Protein AF-A0AAE1VLT7-F1 (afdb_monomer)

Organism: NCBI:txid243964

Mean predicted aligned error: 10.33 Å

Foldseek 3Di:
DPPQAEDEDPPLLACCNQPLDPPDGDNPVVVVVLVVCVVVRYFYAQDDLDDPPPVRDRPVLVPDDPVVNVVVSVVSCQDPSVVSNFTRDDDPDDDDPPPRADADDDPPQPPDPDPVRHPVVVVVVVVVCVVVVDDRQADEQAEDFDALVDDLLVRLVVLLVVVVVLVVDPRHPYYHYQADQDPQDGPGHHQAGPVRHGGSNVVSVVVVVVVQAPPDDDDAADPVRDDDDDHHFAKDWDWDDDPRFIDIDIDTDDDDPDDDDDDDDTDDPPD

Nearest PDB structures (foldseek):
  7d89-assembly1_A  TM=7.688E-01  e=4.709E-11  Bacillus sp. (in: firmicutes)
  7d88-assembly1_A  TM=7.407E-01  e=1.601E-10  Bacillus sp. (in: firmicutes)
  1vbu-assembly2_B  TM=7.539E-01  e=1.140E-07  Thermotoga maritima
  5rge-assembly1_A  TM=7.844E-01  e=1.405E-06  Thermoascus aurantiacus
  6sry-assembly2_B  TM=7.612E-01  e=1.235E-06  synthetic construct

Solvent-accessible surface area (backbone atoms only — not comparable to full-atom values): 16772 Å² total; per-residue (Å²): 98,86,73,71,51,70,47,68,54,90,50,50,57,20,49,42,61,25,36,58,45,90,91,50,72,46,53,68,68,39,53,54,51,52,52,50,32,54,76,68,65,33,33,44,52,44,48,42,83,79,59,88,53,70,91,63,35,29,72,71,60,75,71,46,52,75,71,54,40,54,50,51,52,52,49,42,54,73,34,72,61,22,57,57,42,41,42,56,77,77,72,101,79,72,77,76,71,89,80,42,79,48,73,87,88,78,70,51,46,87,81,47,95,43,91,86,31,36,58,68,56,54,52,49,52,55,49,53,41,44,73,74,70,47,76,71,83,56,40,66,46,72,62,52,63,43,68,62,90,48,54,62,66,56,33,20,56,51,50,49,50,54,53,52,54,47,70,71,37,94,60,47,76,48,80,36,67,46,35,67,76,56,95,79,36,51,86,46,25,43,34,48,49,86,87,68,46,75,31,58,39,26,53,43,51,56,50,48,56,63,66,71,35,57,73,87,81,82,87,74,56,51,99,83,70,50,75,86,85,86,70,62,74,40,79,42,80,48,77,50,74,61,97,92,44,77,48,78,51,72,52,75,45,70,96,66,100,62,88,85,86,86,86,83,86,75,86,78,78,88,124

pLDDT: mean 78.23, std 15.89, range [29.09, 97.88]

Secondary structure (DSSP, 8-state):
-----EEE-SSTTSHHHH-SBTTB---HHHHHHHHHHHHTT-EEE---S----TTTS-HHHHT--HHHHHHHHHHHHHSHHHHHHH-SS--TT-S--TT-------SSTTT---SSS-HHHHHHHHHHHHHTT-----EEEEEE---TTS-HHHHHHHHHHHHHHHHH-TTEEEEEE---EETTEESS--SB-TT-PBPHHHHHHHHHHHHT----------TTS-------SEEEEEEEEETTEEEEEEEEE---SSPPP---PPPPP--

Radius of gyration: 23.03 Å; Cα contacts (8 Å, |Δi|>4): 325; chains: 1; bounding box: 70×43×63 Å

Sequence (271 aa):
MLSVPNTVFEDEIKWYTTEPKRGQLNYTLADQLLEFVRRNQITVRGHNIFWEDPKYTPGWVQNLTDSELKSAVNSRIQTKAGTKCHTGILQDSAPKDPLATLFLNEFNVVESSDSSSTIDKYISKMMELKEDGMSINGIGLEEVDISDTFSKETQAIYLEQVLREGFSHPGVDGIMLWSAIRRNKCYRMCLTDPDLNNLPTGDVVDKLLKEWDTGVVKGQTDEHGSYSFYGFLGEYKVTASYGGKVVDAAFSLSRSDETKHFSLQLPVTST

InterPro domains:
  IPR001000 Glycoside hydrolase family 10 domain [PF00331] (8-80)
  IPR001000 Glycoside hydrolase family 10 domain [SM00633] (13-209)
  IPR017853 Glycoside hydrolase superfamily [SSF51445] (7-213)
  IPR044846 Glycoside hydrolase family 10 [PTHR31490] (143-255)

Structure (mmCIF, N/CA/C/O backbone):
data_AF-A0AAE1VLT7-F1
#
_entry.id   AF-A0AAE1VLT7-F1
#
loop_
_atom_site.group_PDB
_atom_site.id
_atom_site.type_symbol
_atom_site.label_atom_id
_atom_site.label_alt_id
_atom_site.label_comp_id
_atom_site.label_asym_id
_atom_site.label_entity_id
_atom_site.label_seq_id
_atom_site.pdbx_PDB_ins_code
_atom_site.Cartn_x
_atom_site.Cartn_y
_atom_site.Cartn_z
_atom_site.occupancy
_atom_site.B_iso_or_equiv
_atom_site.auth_seq_id
_atom_site.auth_comp_id
_atom_site.auth_asym_id
_atom_site.auth_atom_id
_atom_site.pdbx_PDB_model_num
ATOM 1 N N . MET A 1 1 ? -9.946 -3.139 11.859 1.00 36.88 1 MET A N 1
ATOM 2 C CA . MET A 1 1 ? -9.986 -2.757 10.429 1.00 36.88 1 MET A CA 1
ATOM 3 C C . MET A 1 1 ? -9.844 -4.042 9.625 1.00 36.88 1 MET A C 1
ATOM 5 O O . MET A 1 1 ? -8.846 -4.722 9.800 1.00 36.88 1 MET A O 1
ATOM 9 N N . LEU A 1 2 ? -10.808 -4.440 8.788 1.00 36.34 2 LEU A N 1
ATOM 10 C CA . LEU A 1 2 ? -10.433 -5.334 7.686 1.00 36.34 2 LEU A CA 1
ATOM 11 C C . LEU A 1 2 ? -9.787 -4.408 6.663 1.00 36.34 2 LEU A C 1
ATOM 13 O O . LEU A 1 2 ? -10.493 -3.752 5.900 1.00 36.34 2 LEU A O 1
ATOM 17 N N . SER A 1 3 ? -8.464 -4.247 6.736 1.00 53.28 3 SER A N 1
ATOM 18 C CA . SER A 1 3 ? -7.723 -3.680 5.617 1.00 53.2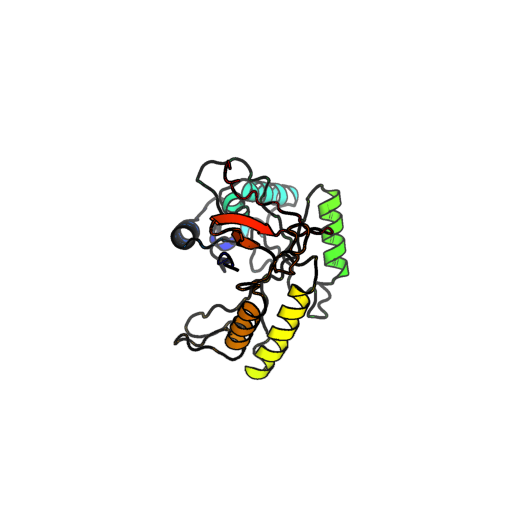8 3 SER A CA 1
ATOM 19 C C . SER A 1 3 ? -8.109 -4.528 4.412 1.00 53.28 3 SER A C 1
ATOM 21 O O . SER A 1 3 ? -7.915 -5.742 4.418 1.00 53.28 3 SER A O 1
ATOM 23 N N . VAL A 1 4 ? -8.774 -3.929 3.424 1.00 59.25 4 VAL A N 1
ATOM 24 C CA . VAL A 1 4 ? -9.027 -4.649 2.179 1.00 59.25 4 VAL A CA 1
ATOM 25 C C . VAL A 1 4 ? -7.640 -4.917 1.602 1.00 59.25 4 VAL A C 1
ATOM 27 O O . VAL A 1 4 ? -6.917 -3.947 1.352 1.00 59.25 4 VAL A O 1
ATOM 30 N N . PRO A 1 5 ? -7.210 -6.185 1.487 1.00 66.62 5 PRO A N 1
ATOM 31 C CA . PRO A 1 5 ? -5.871 -6.480 1.013 1.00 66.62 5 PRO A CA 1
ATOM 32 C C . PRO A 1 5 ? -5.720 -5.876 -0.382 1.00 66.62 5 PRO A C 1
ATOM 34 O O . PRO A 1 5 ? -6.576 -6.082 -1.239 1.00 66.62 5 PRO A O 1
ATOM 37 N N . ASN A 1 6 ? -4.659 -5.101 -0.584 1.00 73.56 6 ASN A N 1
ATOM 38 C CA . ASN A 1 6 ? -4.371 -4.414 -1.838 1.00 73.56 6 ASN A CA 1
ATOM 39 C C . ASN A 1 6 ? -3.030 -4.908 -2.386 1.00 73.56 6 ASN A C 1
ATOM 41 O O . ASN A 1 6 ? -2.120 -5.228 -1.620 1.00 73.56 6 ASN A O 1
ATOM 45 N N . THR A 1 7 ? -2.893 -4.966 -3.705 1.00 78.31 7 THR A N 1
ATOM 46 C CA . THR A 1 7 ? -1.657 -5.376 -4.371 1.00 78.31 7 THR A CA 1
ATOM 47 C C . THR A 1 7 ? -1.390 -4.563 -5.636 1.00 78.31 7 THR A C 1
ATOM 49 O O . THR A 1 7 ? -2.278 -3.921 -6.199 1.00 78.31 7 THR A O 1
ATOM 52 N N . VAL A 1 8 ? -0.141 -4.596 -6.086 1.00 80.19 8 VAL A N 1
ATOM 53 C CA . VAL A 1 8 ? 0.333 -4.016 -7.343 1.00 80.19 8 VAL A CA 1
ATOM 54 C C . VAL A 1 8 ? 1.071 -5.119 -8.089 1.00 80.19 8 VAL A C 1
ATOM 56 O O . VAL A 1 8 ? 1.840 -5.869 -7.489 1.00 80.19 8 VAL A O 1
ATOM 59 N N . PHE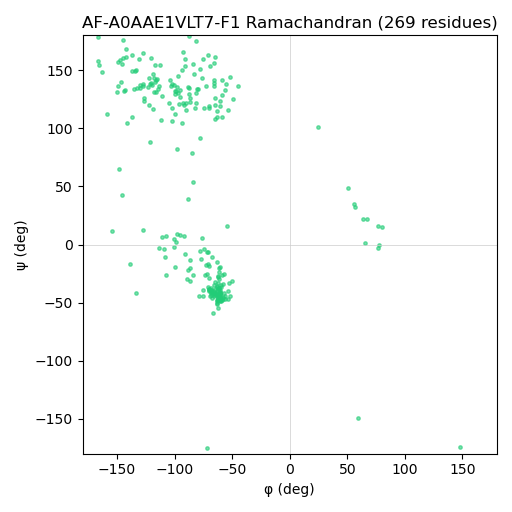 A 1 9 ? 0.828 -5.238 -9.391 1.00 84.00 9 PHE A N 1
ATOM 60 C CA . PHE A 1 9 ? 1.593 -6.153 -10.234 1.00 84.00 9 PHE A CA 1
ATOM 61 C C . PHE A 1 9 ? 2.914 -5.504 -10.630 1.00 84.00 9 PHE A C 1
ATOM 63 O O . PHE A 1 9 ? 2.917 -4.365 -11.095 1.00 84.00 9 PHE A O 1
ATOM 70 N N . GLU A 1 10 ? 4.016 -6.230 -10.442 1.00 81.50 10 GLU A N 1
ATOM 71 C CA . GLU A 1 10 ? 5.372 -5.709 -10.627 1.00 81.50 10 GLU A CA 1
ATOM 72 C C . GLU A 1 10 ? 5.603 -5.277 -12.078 1.00 81.50 10 GLU A C 1
ATOM 74 O O . GLU A 1 10 ? 6.096 -4.177 -12.318 1.00 81.50 10 GLU A O 1
ATOM 79 N N . ASP A 1 11 ? 5.213 -6.107 -13.051 1.00 85.31 11 ASP A N 1
ATOM 80 C CA . ASP A 1 11 ? 5.542 -5.886 -14.465 1.00 85.31 11 ASP A CA 1
ATOM 81 C C . ASP A 1 11 ? 4.394 -6.181 -15.438 1.00 85.31 11 ASP A C 1
ATOM 83 O O . ASP A 1 11 ? 4.427 -5.775 -16.605 1.00 85.31 11 ASP A O 1
ATOM 87 N N . GLU A 1 12 ? 3.373 -6.906 -14.995 1.00 87.62 12 GLU A N 1
ATOM 88 C CA . GLU A 1 12 ? 2.441 -7.631 -15.861 1.00 87.62 12 GLU A CA 1
ATOM 89 C C . GLU A 1 12 ? 1.494 -6.724 -16.649 1.00 87.62 12 GLU A C 1
ATOM 91 O O . GLU A 1 12 ? 0.910 -7.146 -17.649 1.00 87.62 12 GLU A O 1
ATOM 96 N N . ILE A 1 13 ? 1.372 -5.467 -16.229 1.00 84.38 13 ILE A N 1
ATOM 97 C CA . ILE A 1 13 ? 0.540 -4.447 -16.874 1.00 84.38 13 ILE A CA 1
ATOM 98 C C . ILE A 1 13 ? 1.358 -3.310 -17.501 1.00 84.38 13 ILE A C 1
ATOM 100 O O . ILE A 1 13 ? 0.783 -2.469 -18.199 1.00 84.38 13 ILE A O 1
ATOM 104 N N . LYS A 1 14 ? 2.691 -3.314 -17.349 1.00 85.81 14 LYS A N 1
ATOM 105 C CA . LYS A 1 14 ? 3.578 -2.306 -17.948 1.00 85.81 14 LYS A CA 1
ATOM 106 C C . LYS A 1 14 ? 3.569 -2.385 -19.478 1.00 85.81 14 LYS A C 1
ATOM 108 O O . LYS A 1 14 ? 3.231 -3.412 -20.085 1.00 85.81 14 LYS A O 1
ATOM 113 N N . TRP A 1 15 ? 3.910 -1.274 -20.137 1.00 87.06 15 TRP A N 1
ATOM 114 C CA . TRP A 1 15 ? 3.783 -1.157 -21.598 1.00 87.06 15 TRP A CA 1
ATOM 115 C C . TRP A 1 15 ? 4.682 -2.150 -22.340 1.00 87.06 15 TRP A C 1
ATOM 117 O O . TRP A 1 15 ? 4.213 -2.846 -23.238 1.00 87.06 15 TRP A O 1
ATOM 127 N N . TYR A 1 16 ? 5.931 -2.315 -21.909 1.00 88.06 16 TYR A N 1
ATOM 128 C CA . TYR A 1 16 ? 6.852 -3.286 -22.512 1.00 88.06 16 TYR A CA 1
ATOM 129 C C . TYR A 1 16 ? 6.385 -4.740 -22.407 1.00 88.06 16 TYR A C 1
ATOM 131 O O . TYR A 1 16 ? 6.685 -5.531 -23.299 1.00 88.06 16 TYR A O 1
ATOM 139 N N . THR A 1 17 ? 5.630 -5.093 -21.366 1.00 87.12 17 THR A N 1
ATOM 140 C CA . THR A 1 17 ? 5.075 -6.442 -21.194 1.00 87.12 17 THR A CA 1
ATOM 141 C C . THR A 1 17 ? 3.836 -6.648 -22.058 1.00 87.12 17 THR A C 1
ATOM 143 O O . THR A 1 17 ? 3.683 -7.679 -22.712 1.00 87.12 17 THR A O 1
ATOM 146 N N . THR A 1 18 ? 2.948 -5.653 -22.072 1.00 88.94 18 THR A N 1
ATOM 147 C CA . THR A 1 18 ? 1.613 -5.772 -22.678 1.00 88.94 18 THR A CA 1
ATOM 148 C C . THR A 1 18 ? 1.569 -5.429 -24.163 1.00 88.94 18 THR A C 1
ATOM 150 O O . THR A 1 18 ? 0.658 -5.882 -24.849 1.00 88.94 18 THR A O 1
ATOM 153 N N . GLU A 1 19 ? 2.530 -4.656 -24.674 1.00 90.62 19 GLU A N 1
ATOM 154 C CA . GLU A 1 19 ? 2.641 -4.289 -26.091 1.00 90.62 19 GLU A CA 1
ATOM 155 C C . GLU A 1 19 ? 4.118 -4.107 -26.517 1.00 90.62 19 GLU A C 1
ATOM 157 O O . GLU A 1 19 ? 4.556 -3.007 -26.882 1.00 90.62 19 GLU A O 1
ATOM 162 N N . PRO A 1 20 ? 4.930 -5.182 -26.497 1.00 89.81 20 PRO A N 1
ATOM 163 C CA . PRO A 1 20 ? 6.350 -5.108 -26.860 1.00 89.81 20 PRO A CA 1
ATOM 164 C C . PRO A 1 20 ? 6.573 -4.669 -28.317 1.00 89.81 20 PRO A C 1
ATOM 166 O O . PRO A 1 20 ? 7.605 -4.087 -28.653 1.00 89.81 20 PRO A O 1
ATOM 169 N N . LYS A 1 21 ? 5.601 -4.935 -29.198 1.00 91.19 21 LYS A N 1
ATOM 170 C CA . LYS A 1 21 ? 5.564 -4.470 -30.588 1.00 91.19 21 LYS A CA 1
ATOM 171 C C . LYS A 1 21 ? 4.231 -3.778 -30.837 1.00 91.19 21 LYS A C 1
ATOM 173 O O . LYS A 1 21 ? 3.200 -4.302 -30.424 1.00 91.19 21 LYS A O 1
ATOM 178 N N . ARG A 1 22 ? 4.254 -2.646 -31.546 1.00 89.62 22 ARG A N 1
ATOM 179 C CA . ARG A 1 22 ? 3.061 -1.838 -31.842 1.00 89.62 22 ARG A CA 1
ATOM 180 C C . ARG A 1 22 ? 1.923 -2.705 -32.393 1.00 89.62 22 ARG A C 1
ATOM 182 O O . ARG A 1 22 ? 2.113 -3.423 -33.376 1.00 89.62 22 ARG A O 1
ATOM 189 N N . GLY A 1 23 ? 0.759 -2.639 -31.751 1.00 87.25 23 GLY A N 1
ATOM 190 C CA . GLY A 1 23 ? -0.444 -3.393 -32.110 1.00 87.25 23 GLY A CA 1
ATOM 191 C C . GLY A 1 23 ? -0.444 -4.874 -31.708 1.00 87.25 23 GLY A C 1
ATOM 192 O O . GLY A 1 23 ? -1.454 -5.544 -31.913 1.00 87.25 23 GLY A O 1
ATOM 193 N N . GLN A 1 24 ? 0.640 -5.405 -31.130 1.00 88.75 24 GLN A N 1
ATOM 194 C CA . GLN A 1 24 ? 0.709 -6.784 -30.632 1.00 88.75 24 GLN A CA 1
ATOM 195 C C . GLN A 1 24 ? 0.452 -6.813 -29.125 1.00 88.75 24 GLN A C 1
ATOM 197 O O . GLN A 1 24 ? 1.382 -6.847 -28.319 1.00 88.75 24 GLN A O 1
ATOM 202 N N . LEU A 1 25 ? -0.831 -6.786 -28.765 1.00 87.38 25 LEU A N 1
ATOM 203 C CA . LEU A 1 25 ? -1.280 -6.769 -27.377 1.00 87.38 25 LEU A CA 1
ATOM 204 C C . LEU A 1 25 ? -1.268 -8.172 -26.756 1.00 87.38 25 LEU A C 1
ATOM 206 O O . LEU A 1 25 ? -1.801 -9.117 -27.338 1.00 87.38 25 LEU A O 1
ATOM 210 N N . ASN A 1 26 ? -0.736 -8.293 -25.540 1.00 86.88 26 ASN A N 1
ATOM 211 C CA . ASN A 1 26 ? -0.821 -9.506 -24.731 1.00 86.88 26 ASN A CA 1
ATOM 212 C C . ASN A 1 26 ? -1.135 -9.168 -23.269 1.00 86.88 26 ASN A C 1
ATOM 214 O O . ASN A 1 26 ? -0.288 -8.655 -22.545 1.00 86.88 26 ASN A O 1
ATOM 218 N N . TYR A 1 27 ? -2.349 -9.505 -22.828 1.00 85.12 27 TYR A N 1
ATOM 219 C CA . TYR A 1 27 ? -2.798 -9.309 -21.444 1.00 85.12 27 TYR A CA 1
ATOM 220 C C . TYR A 1 27 ? -2.980 -10.615 -20.673 1.00 85.12 27 TYR A C 1
ATOM 222 O O . TYR A 1 27 ? -3.429 -10.574 -19.536 1.00 85.12 27 TYR A O 1
ATOM 230 N N . THR A 1 28 ? -2.610 -11.760 -21.254 1.00 87.62 28 THR A N 1
ATOM 231 C CA . THR A 1 28 ? -2.943 -13.089 -20.714 1.00 87.62 28 THR A CA 1
ATOM 232 C C . THR A 1 28 ? -2.516 -13.255 -19.256 1.00 87.62 28 THR A C 1
ATOM 234 O O . THR A 1 28 ? -3.303 -13.702 -18.428 1.00 87.62 28 THR A O 1
ATOM 237 N N . LEU A 1 29 ? -1.283 -12.860 -18.928 1.00 87.06 29 LEU A N 1
ATOM 238 C CA . LEU A 1 29 ? -0.762 -12.972 -17.567 1.00 87.06 29 LEU A CA 1
ATOM 239 C C . LEU A 1 29 ? -1.469 -12.000 -16.609 1.00 87.06 29 LEU A C 1
ATOM 241 O O . LEU A 1 29 ? -1.896 -12.402 -15.531 1.00 87.06 29 LEU A O 1
ATOM 245 N N . ALA A 1 30 ? -1.673 -10.749 -17.031 1.00 85.50 30 ALA A N 1
ATOM 246 C CA . ALA A 1 30 ? -2.423 -9.767 -16.253 1.00 85.50 30 ALA A CA 1
ATOM 247 C C . ALA A 1 30 ? -3.878 -10.205 -16.007 1.00 85.50 30 ALA A C 1
ATOM 249 O O . ALA A 1 30 ? -4.400 -9.995 -14.920 1.00 85.50 30 ALA A O 1
ATOM 250 N N . ASP A 1 31 ? -4.540 -10.817 -16.993 1.00 84.25 31 ASP A N 1
ATOM 251 C CA . ASP A 1 31 ? -5.894 -11.372 -16.858 1.00 84.25 31 ASP A CA 1
ATOM 252 C C . ASP A 1 31 ? -5.935 -12.495 -15.811 1.00 84.25 31 ASP A C 1
ATOM 254 O O . ASP A 1 31 ? -6.818 -12.517 -14.956 1.00 84.25 31 ASP A O 1
ATOM 258 N N . GLN A 1 32 ? -4.953 -13.399 -15.832 1.00 87.44 32 GLN A N 1
ATOM 259 C CA . GLN A 1 32 ? -4.857 -14.492 -14.860 1.00 87.44 32 GLN A CA 1
ATOM 260 C C . GLN A 1 32 ? -4.627 -13.984 -13.432 1.00 87.44 32 GLN A C 1
ATOM 262 O O . GLN A 1 32 ? -5.257 -14.483 -12.497 1.00 87.44 32 GLN A O 1
ATOM 267 N N . LEU A 1 33 ? -3.766 -12.978 -13.260 1.00 85.12 33 LEU A N 1
ATOM 268 C CA . LEU A 1 33 ? -3.525 -12.367 -11.954 1.00 85.12 33 LEU A CA 1
ATOM 269 C C . LEU A 1 33 ? -4.747 -11.590 -11.450 1.00 85.12 33 LEU A C 1
ATOM 271 O O . LEU A 1 33 ? -5.093 -11.718 -10.277 1.00 85.12 33 LEU A O 1
ATOM 275 N N . LEU A 1 34 ? -5.443 -10.851 -12.323 1.00 83.44 34 LEU A N 1
ATOM 276 C CA . LEU A 1 34 ? -6.695 -10.167 -11.969 1.00 83.44 34 LEU A CA 1
ATOM 277 C C . LEU A 1 34 ? -7.790 -11.146 -11.541 1.00 83.44 34 LEU A C 1
ATOM 279 O O . LEU A 1 34 ? -8.545 -10.869 -10.613 1.00 83.44 34 LEU A O 1
ATOM 283 N N . GLU A 1 35 ? -7.873 -12.308 -12.178 1.00 84.94 35 GLU A N 1
ATOM 284 C CA . GLU A 1 35 ? -8.821 -13.337 -11.761 1.00 84.94 35 GLU A CA 1
ATOM 285 C C . GLU A 1 35 ? -8.442 -13.926 -10.391 1.00 84.94 35 GLU A C 1
ATOM 287 O O . GLU A 1 35 ? -9.314 -14.164 -9.552 1.00 84.94 35 GLU A O 1
ATOM 292 N N . PHE A 1 36 ? -7.146 -14.122 -10.127 1.00 86.56 36 PHE A N 1
ATOM 293 C CA . PHE A 1 36 ? -6.661 -14.601 -8.832 1.00 86.56 36 PHE A CA 1
ATOM 294 C C . PHE A 1 36 ? -6.998 -13.629 -7.695 1.00 86.56 36 PHE A C 1
ATOM 296 O O . PHE A 1 36 ? -7.638 -14.022 -6.719 1.00 86.56 36 PHE A O 1
ATOM 303 N N . VAL A 1 37 ? -6.605 -12.362 -7.815 1.00 84.12 37 VAL A N 1
ATOM 304 C CA . VAL A 1 37 ? -6.856 -11.339 -6.782 1.00 84.12 37 VAL A CA 1
ATOM 305 C C . VAL A 1 37 ? -8.355 -11.121 -6.569 1.00 84.12 37 VAL A C 1
ATOM 307 O O . VAL A 1 37 ? -8.805 -11.090 -5.425 1.00 84.12 37 VAL A O 1
ATOM 310 N N . ARG A 1 38 ? -9.159 -11.136 -7.643 1.00 81.50 38 ARG A N 1
ATOM 311 C CA . ARG A 1 38 ? -10.623 -11.043 -7.561 1.00 81.50 38 ARG A CA 1
ATOM 312 C C . ARG A 1 38 ? -11.230 -12.190 -6.756 1.00 81.50 38 ARG A C 1
ATOM 314 O O . ARG A 1 38 ? -12.079 -11.949 -5.900 1.00 81.50 38 ARG A O 1
ATOM 321 N N . ARG A 1 39 ? -10.805 -13.434 -7.003 1.00 83.31 39 ARG A N 1
ATOM 322 C CA . ARG A 1 39 ? -11.283 -14.609 -6.248 1.00 83.31 39 ARG A CA 1
ATOM 323 C C . ARG A 1 39 ? -10.934 -14.543 -4.764 1.00 83.31 39 ARG A C 1
ATOM 325 O O . ARG A 1 39 ? -11.666 -15.107 -3.960 1.00 83.31 39 ARG A O 1
ATOM 332 N N . ASN A 1 40 ? -9.850 -13.855 -4.420 1.00 82.00 40 ASN A N 1
ATOM 333 C CA . ASN A 1 40 ? -9.376 -13.701 -3.047 1.00 82.00 40 ASN A CA 1
ATOM 334 C C . ASN A 1 40 ? -9.805 -12.373 -2.402 1.00 82.00 40 ASN A C 1
ATOM 336 O O . ASN A 1 40 ? -9.337 -12.064 -1.312 1.00 82.00 40 ASN A O 1
ATOM 340 N N . GLN A 1 41 ? -10.688 -11.599 -3.048 1.00 80.12 41 GLN A N 1
ATOM 341 C CA . GLN A 1 41 ? -11.165 -10.302 -2.545 1.00 80.12 41 GLN A CA 1
ATOM 342 C C . GLN A 1 41 ? -10.021 -9.304 -2.270 1.00 80.12 41 GLN A C 1
ATOM 344 O O . GLN A 1 41 ? -10.108 -8.479 -1.363 1.00 80.12 41 GLN A O 1
ATOM 349 N N . ILE A 1 42 ? -8.955 -9.391 -3.070 1.00 77.25 42 ILE A N 1
ATOM 350 C CA . ILE A 1 42 ? -7.806 -8.486 -3.053 1.00 77.25 42 ILE A CA 1
ATOM 351 C C . ILE A 1 42 ? -8.048 -7.408 -4.112 1.00 77.25 42 ILE A C 1
ATOM 353 O O . ILE A 1 42 ? -8.329 -7.722 -5.273 1.00 77.25 42 ILE A O 1
ATOM 357 N N . THR A 1 43 ? -7.948 -6.141 -3.722 1.00 74.44 43 THR A N 1
ATOM 358 C CA . THR A 1 43 ? -7.985 -5.012 -4.656 1.00 74.44 43 THR A CA 1
ATOM 359 C C . THR A 1 43 ? -6.639 -4.863 -5.358 1.00 74.44 43 THR A C 1
ATOM 361 O O . THR A 1 43 ? -5.595 -5.241 -4.831 1.00 74.44 43 THR A O 1
ATOM 364 N N . VAL A 1 44 ? -6.655 -4.341 -6.585 1.00 72.81 44 VAL A N 1
ATOM 365 C CA . VAL A 1 44 ? -5.433 -4.092 -7.359 1.00 72.81 44 VAL A CA 1
ATOM 366 C C . VAL A 1 44 ? -5.319 -2.622 -7.684 1.00 72.81 44 VAL A C 1
ATOM 368 O O . VAL A 1 44 ? -6.283 -1.996 -8.129 1.00 72.81 44 VAL A O 1
ATOM 371 N N . ARG A 1 45 ? -4.107 -2.100 -7.541 1.00 74.06 45 ARG A N 1
ATOM 372 C CA . ARG A 1 45 ? -3.723 -0.813 -8.097 1.00 74.06 45 ARG A CA 1
ATOM 373 C C . ARG A 1 45 ? -2.954 -0.995 -9.406 1.00 74.06 45 ARG A C 1
ATOM 375 O O . ARG A 1 45 ? -2.015 -1.782 -9.503 1.00 74.06 45 ARG A O 1
ATOM 382 N N . GLY A 1 46 ? -3.359 -0.229 -10.413 1.00 72.38 46 GLY A N 1
ATOM 383 C CA . GLY A 1 46 ? -2.701 -0.167 -11.707 1.00 72.38 46 GLY A CA 1
ATOM 384 C C . GLY A 1 46 ? -1.342 0.516 -11.667 1.00 72.38 46 GLY A C 1
ATOM 385 O O . GLY A 1 46 ? -1.273 1.705 -11.385 1.00 72.38 46 GLY A O 1
ATOM 386 N N . HIS A 1 47 ? -0.282 -0.196 -12.030 1.00 74.12 47 HIS A N 1
ATOM 387 C CA . HIS A 1 47 ? 1.073 0.327 -12.161 1.00 74.12 47 HIS A CA 1
ATOM 388 C C . HIS A 1 47 ? 1.779 -0.292 -13.386 1.00 74.12 47 HIS A C 1
ATOM 390 O O . HIS A 1 47 ? 2.177 -1.449 -13.374 1.00 74.12 47 HIS A O 1
ATOM 396 N N . ASN A 1 48 ? 1.946 0.404 -14.503 1.00 66.94 48 ASN A N 1
ATOM 397 C CA . ASN A 1 48 ? 1.512 1.757 -14.826 1.00 66.94 48 ASN A CA 1
ATOM 398 C C . ASN A 1 48 ? 1.053 1.847 -16.295 1.00 66.94 48 ASN A C 1
ATOM 400 O O . ASN A 1 48 ? 1.239 0.931 -17.103 1.00 66.94 48 ASN A O 1
ATOM 404 N N . ILE A 1 49 ? 0.409 2.963 -16.653 1.00 71.38 49 ILE A N 1
ATOM 405 C CA . ILE A 1 49 ? -0.031 3.207 -18.036 1.00 71.38 49 ILE A CA 1
ATOM 406 C C . ILE A 1 49 ? 1.162 3.596 -18.917 1.00 71.38 49 ILE A C 1
ATOM 408 O O . ILE A 1 49 ? 1.284 3.077 -20.026 1.00 71.38 49 ILE A O 1
ATOM 412 N N . PHE A 1 50 ? 2.037 4.470 -18.429 1.00 73.31 50 PHE A N 1
ATOM 413 C CA . PHE A 1 50 ? 3.215 4.956 -19.139 1.00 73.31 50 PHE A CA 1
ATOM 414 C C . PHE A 1 50 ? 4.343 5.218 -18.142 1.00 73.31 50 PHE A C 1
ATOM 416 O O . PHE A 1 50 ? 4.078 5.728 -17.057 1.00 73.31 50 PHE A O 1
ATOM 423 N N . TRP A 1 51 ? 5.564 4.863 -18.540 1.00 77.06 51 TRP A N 1
ATOM 424 C CA . TRP A 1 51 ? 6.805 5.175 -17.841 1.00 77.06 51 TRP A CA 1
ATOM 425 C C . TRP A 1 51 ? 7.737 5.842 -18.847 1.00 77.06 51 TRP A C 1
ATOM 427 O O . TRP A 1 51 ? 7.989 5.258 -19.898 1.00 77.06 51 TRP A O 1
ATOM 437 N N . GLU A 1 52 ? 8.216 7.041 -18.552 1.00 70.38 52 GLU A N 1
ATOM 438 C CA . GLU A 1 52 ? 9.062 7.847 -19.434 1.00 70.38 52 GLU A CA 1
ATOM 439 C C . GLU A 1 52 ? 10.526 7.395 -19.490 1.00 70.38 52 GLU A C 1
ATOM 441 O O . GLU A 1 52 ? 11.248 7.813 -20.395 1.00 70.38 52 GLU A O 1
ATOM 446 N N . ASP A 1 53 ? 10.967 6.518 -18.579 1.00 76.69 53 ASP A N 1
ATOM 447 C CA . ASP A 1 53 ? 12.316 5.954 -18.622 1.00 76.69 53 ASP A CA 1
ATOM 448 C C . ASP A 1 53 ? 12.518 5.179 -19.948 1.00 76.69 53 ASP A C 1
ATOM 450 O O . ASP A 1 53 ? 11.826 4.179 -20.209 1.00 76.69 53 ASP A O 1
ATOM 454 N N . PRO A 1 54 ? 13.485 5.584 -20.799 1.00 78.06 54 PRO A N 1
ATOM 455 C CA . PRO A 1 54 ? 13.760 4.918 -22.070 1.00 78.06 54 PRO A CA 1
ATOM 456 C C . PRO A 1 54 ? 14.098 3.430 -21.926 1.00 78.06 54 PRO A C 1
ATOM 458 O O . PRO A 1 54 ? 13.867 2.651 -22.851 1.00 78.06 54 PRO A O 1
ATOM 461 N N . LYS A 1 55 ? 14.617 2.998 -20.773 1.00 82.94 55 LYS A N 1
ATOM 462 C CA . LYS A 1 55 ? 14.895 1.585 -20.485 1.00 82.94 55 LYS A CA 1
ATOM 463 C C . LYS A 1 55 ? 13.617 0.746 -20.422 1.00 82.94 55 LYS A C 1
ATOM 465 O O . LYS A 1 55 ? 13.635 -0.418 -20.823 1.00 82.94 55 LYS A O 1
ATOM 470 N N . TYR A 1 56 ? 12.531 1.330 -19.923 1.00 83.50 56 TYR A N 1
ATOM 471 C CA . TYR A 1 56 ? 11.246 0.663 -19.704 1.00 83.50 56 TYR A CA 1
ATOM 472 C C . TYR A 1 56 ? 10.175 1.103 -20.714 1.00 83.50 56 TYR A C 1
ATOM 474 O O . TYR A 1 56 ? 9.020 0.693 -20.636 1.00 83.50 56 TYR A O 1
ATOM 482 N N . THR A 1 57 ? 10.552 1.882 -21.723 1.00 85.88 57 THR A N 1
ATOM 483 C CA . THR A 1 57 ? 9.665 2.275 -22.820 1.00 85.88 57 THR A CA 1
ATOM 484 C C . THR A 1 57 ? 9.877 1.351 -24.026 1.00 85.88 57 THR A C 1
ATOM 486 O O . THR A 1 57 ? 11.021 1.181 -24.454 1.00 85.88 57 THR A O 1
ATOM 489 N N . PRO A 1 58 ? 8.831 0.767 -24.649 1.00 89.38 58 PRO A N 1
ATOM 490 C CA . PRO A 1 58 ? 9.002 -0.022 -25.870 1.00 89.38 58 PRO A CA 1
ATOM 491 C C . PRO A 1 58 ? 9.707 0.782 -26.971 1.00 89.38 58 PRO A C 1
ATOM 493 O O . PRO A 1 58 ? 9.362 1.935 -27.215 1.00 89.38 58 PRO A O 1
ATOM 496 N N . GLY A 1 59 ? 10.639 0.169 -27.706 1.00 90.06 59 GLY A N 1
ATOM 497 C CA . GLY A 1 59 ? 11.429 0.893 -28.715 1.00 90.06 59 GLY A CA 1
ATOM 498 C C . GLY A 1 59 ? 10.595 1.559 -29.819 1.00 90.06 59 GLY A C 1
ATOM 499 O O . GLY A 1 59 ? 10.998 2.571 -30.378 1.00 90.06 59 GLY A O 1
ATOM 500 N N . TRP A 1 60 ? 9.401 1.036 -30.119 1.00 91.81 60 TRP A N 1
ATOM 501 C CA . TRP A 1 60 ? 8.490 1.665 -31.081 1.00 91.81 60 TRP A CA 1
ATOM 502 C C . TRP A 1 60 ? 7.814 2.931 -30.535 1.00 91.81 60 TRP A C 1
ATOM 504 O O . TRP A 1 60 ? 7.458 3.789 -31.334 1.00 91.81 60 TRP A O 1
ATOM 514 N N . VAL A 1 61 ? 7.650 3.046 -29.212 1.00 89.25 61 VAL A N 1
ATOM 515 C CA . VAL A 1 61 ? 7.113 4.240 -28.537 1.00 89.25 61 VAL A CA 1
ATOM 516 C C . VAL A 1 61 ? 8.169 5.345 -28.512 1.00 89.25 61 VAL A C 1
ATOM 518 O O . VAL A 1 61 ? 7.844 6.497 -28.770 1.00 89.25 61 VAL A O 1
ATOM 521 N N . GLN A 1 62 ? 9.439 4.988 -28.292 1.00 87.44 62 GLN A N 1
ATOM 522 C CA . GLN A 1 62 ? 10.561 5.942 -28.271 1.00 87.44 62 GLN A CA 1
ATOM 523 C C . GLN A 1 62 ? 10.765 6.679 -29.605 1.00 87.44 62 GLN A C 1
ATOM 525 O O . GLN A 1 62 ? 11.332 7.764 -29.630 1.00 87.44 62 GLN A O 1
ATOM 530 N N . ASN A 1 63 ? 10.304 6.091 -30.712 1.00 88.44 63 ASN A N 1
ATOM 531 C CA . ASN A 1 63 ? 10.459 6.645 -32.059 1.00 88.44 63 ASN A CA 1
ATOM 532 C C . ASN A 1 63 ? 9.239 7.455 -32.535 1.00 88.44 63 ASN A C 1
ATOM 534 O O . ASN A 1 63 ? 9.163 7.791 -33.717 1.00 88.44 63 ASN A O 1
ATOM 538 N N . LEU A 1 64 ? 8.261 7.715 -31.662 1.00 88.88 64 LEU A N 1
ATOM 539 C CA . LEU A 1 64 ? 7.068 8.491 -32.001 1.00 88.88 64 LEU A CA 1
ATOM 540 C C . LEU A 1 64 ? 7.344 9.994 -31.907 1.00 88.88 64 LEU A C 1
ATOM 542 O O . LEU A 1 64 ? 8.083 10.448 -31.037 1.00 88.88 64 LEU A O 1
ATOM 546 N N . THR A 1 65 ? 6.695 10.774 -32.768 1.00 90.44 65 THR A N 1
ATOM 547 C CA . THR A 1 65 ? 6.592 12.230 -32.577 1.00 90.44 65 THR A CA 1
ATOM 548 C C . THR A 1 65 ? 5.662 12.565 -31.406 1.00 90.44 65 THR A C 1
ATOM 550 O O . THR A 1 65 ? 4.835 11.743 -31.018 1.00 90.44 65 THR A O 1
ATOM 553 N N . ASP A 1 66 ? 5.720 13.789 -30.873 1.00 78.06 66 ASP A N 1
ATOM 554 C CA . ASP A 1 66 ? 4.887 14.213 -29.733 1.00 78.06 66 ASP A CA 1
ATOM 555 C C . ASP A 1 66 ? 3.382 13.975 -29.953 1.00 78.06 66 ASP A C 1
ATOM 557 O O . ASP A 1 66 ? 2.663 13.531 -29.055 1.00 78.06 66 ASP A O 1
ATOM 561 N N . SER A 1 67 ? 2.888 14.236 -31.168 1.00 79.31 67 SER A N 1
ATOM 562 C CA . SER A 1 67 ? 1.476 14.037 -31.515 1.00 79.31 67 SER A CA 1
ATOM 563 C C . SER A 1 67 ? 1.106 12.553 -31.590 1.00 79.31 67 SER A C 1
ATOM 565 O O . SER A 1 67 ? 0.037 12.151 -31.118 1.00 79.31 67 SER A O 1
ATOM 567 N N . GLU A 1 68 ? 2.000 11.721 -32.123 1.00 85.25 68 GLU A N 1
ATOM 568 C CA . GLU A 1 68 ? 1.830 10.271 -32.177 1.00 85.25 68 GLU A CA 1
ATOM 569 C C . GLU A 1 68 ? 1.942 9.633 -30.794 1.00 85.25 68 GLU A C 1
ATOM 571 O O . GLU A 1 68 ? 1.160 8.735 -30.484 1.00 85.25 68 GLU A O 1
ATOM 576 N N . LEU A 1 69 ? 2.852 10.116 -29.947 1.00 83.12 69 LEU A N 1
ATOM 577 C CA . LEU A 1 69 ? 2.998 9.684 -28.562 1.00 83.12 69 LEU A CA 1
ATOM 578 C C . LEU A 1 69 ? 1.737 10.021 -27.768 1.00 83.12 69 LEU A C 1
ATOM 580 O O . LEU A 1 69 ? 1.157 9.134 -27.142 1.00 83.12 69 LEU A O 1
ATOM 584 N N . LYS A 1 70 ? 1.242 11.262 -27.866 1.00 75.00 70 LYS A N 1
ATOM 585 C CA . LYS A 1 70 ? -0.023 11.671 -27.236 1.00 75.00 70 LYS A CA 1
ATOM 586 C C . LYS A 1 70 ? -1.188 10.799 -27.707 1.00 75.00 70 LYS A C 1
ATOM 588 O O . LYS A 1 70 ? -2.014 10.381 -26.898 1.00 75.00 70 LYS A O 1
ATOM 593 N N . SER A 1 71 ? -1.249 10.484 -29.001 1.00 80.25 71 SER A N 1
ATOM 594 C CA . SER A 1 71 ? -2.261 9.576 -29.553 1.00 80.25 71 SER A CA 1
ATOM 595 C C . SER A 1 71 ? -2.116 8.145 -29.018 1.00 80.25 71 SER A C 1
ATOM 597 O O . SER A 1 71 ? -3.113 7.539 -28.624 1.00 80.25 71 SER A O 1
ATOM 599 N N . ALA A 1 72 ? -0.891 7.619 -28.936 1.00 83.56 72 ALA A N 1
ATOM 600 C CA . ALA A 1 72 ? -0.606 6.279 -28.428 1.00 83.56 72 ALA A CA 1
ATOM 601 C C . ALA A 1 72 ? -0.939 6.143 -26.934 1.00 83.56 72 ALA A C 1
ATOM 603 O O . ALA A 1 72 ? -1.596 5.178 -26.545 1.00 83.56 72 ALA A O 1
ATOM 604 N N . VAL A 1 73 ? -0.560 7.129 -26.114 1.00 78.44 73 VAL A N 1
ATOM 605 C CA . VAL A 1 73 ? -0.898 7.191 -24.683 1.00 78.44 73 VAL A CA 1
ATOM 606 C C . VAL A 1 73 ? -2.414 7.271 -24.499 1.00 78.44 73 VAL A C 1
ATOM 608 O O . VAL A 1 73 ? -2.978 6.470 -23.757 1.00 78.44 73 VAL A O 1
ATOM 611 N N . ASN A 1 74 ? -3.101 8.155 -25.233 1.00 70.44 74 ASN A N 1
ATOM 612 C CA . ASN A 1 74 ? -4.563 8.265 -25.175 1.00 70.44 74 ASN A CA 1
ATOM 613 C C . ASN A 1 74 ? -5.263 6.969 -25.593 1.00 70.44 74 ASN A C 1
ATOM 615 O O . ASN A 1 74 ? -6.213 6.545 -24.938 1.00 70.44 74 ASN A O 1
ATOM 619 N N . SER A 1 75 ? -4.781 6.318 -26.653 1.00 77.62 75 SER A N 1
ATOM 620 C CA . SER A 1 75 ? -5.280 5.008 -27.068 1.00 77.62 75 SER A CA 1
ATOM 621 C C . SER A 1 75 ? -5.098 3.988 -25.945 1.00 77.62 75 SER A C 1
ATOM 623 O O . SER A 1 75 ? -6.056 3.329 -25.551 1.00 77.62 75 SER A O 1
ATOM 625 N N . ARG A 1 76 ? -3.910 3.922 -25.330 1.00 76.44 76 ARG A N 1
ATOM 626 C CA . ARG A 1 76 ? -3.626 3.006 -24.219 1.00 76.44 76 ARG A CA 1
ATOM 627 C C . ARG A 1 76 ? -4.533 3.247 -23.009 1.00 76.44 76 ARG A C 1
ATOM 629 O O . ARG A 1 76 ? -5.071 2.272 -22.484 1.00 76.44 76 ARG A O 1
ATOM 636 N N . ILE A 1 77 ? -4.772 4.506 -22.633 1.00 67.94 77 ILE A N 1
ATOM 637 C CA . ILE A 1 77 ? -5.734 4.905 -21.585 1.00 67.94 77 ILE A CA 1
ATOM 638 C C . ILE A 1 77 ? -7.162 4.444 -21.928 1.00 67.94 77 ILE A C 1
ATOM 640 O O . ILE A 1 77 ? -7.925 4.076 -21.041 1.00 67.94 77 ILE A O 1
ATOM 644 N N . GLN A 1 78 ? -7.537 4.441 -23.206 1.00 65.81 78 GLN A N 1
ATOM 645 C CA . GLN A 1 78 ? -8.869 4.018 -23.655 1.00 65.81 78 GLN A CA 1
ATOM 646 C C . GLN A 1 78 ? -8.989 2.502 -23.894 1.00 65.81 78 GLN A C 1
ATOM 648 O O . GLN A 1 78 ? -10.096 1.989 -24.043 1.00 65.81 78 GLN A O 1
ATOM 653 N N . THR A 1 79 ? -7.871 1.772 -23.940 1.00 66.56 79 THR A N 1
ATOM 654 C CA . THR A 1 79 ? -7.843 0.313 -24.140 1.00 66.56 79 THR A CA 1
ATOM 655 C C . THR A 1 79 ? -7.959 -0.468 -22.827 1.00 66.56 79 THR A C 1
ATOM 657 O O . THR A 1 79 ? -7.966 0.096 -21.734 1.00 66.56 79 THR A O 1
ATOM 660 N N . LYS A 1 80 ? -7.947 -1.808 -22.930 1.00 58.41 80 LYS A N 1
ATOM 661 C CA . LYS A 1 80 ? -7.884 -2.732 -21.788 1.00 58.41 80 LYS A CA 1
ATOM 662 C C . LYS A 1 80 ? -6.756 -2.407 -20.800 1.00 58.41 80 LYS A C 1
ATOM 664 O O . LYS A 1 80 ? -6.946 -2.645 -19.616 1.00 58.41 80 LYS A O 1
ATOM 669 N N . ALA A 1 81 ? -5.615 -1.860 -21.239 1.00 54.78 81 ALA A N 1
ATOM 670 C CA . ALA A 1 81 ? -4.565 -1.399 -20.321 1.00 54.78 81 ALA A CA 1
ATOM 671 C C . ALA A 1 81 ? -5.055 -0.268 -19.405 1.00 54.78 81 ALA A C 1
ATOM 673 O O . ALA A 1 81 ? -4.845 -0.333 -18.200 1.00 54.78 81 ALA A O 1
ATOM 674 N N . GLY A 1 82 ? -5.746 0.732 -19.952 1.00 53.28 82 GLY A N 1
ATOM 675 C CA . GLY A 1 82 ? -6.334 1.808 -19.165 1.00 53.28 82 GLY A CA 1
ATOM 676 C C . GLY A 1 82 ? -7.427 1.323 -18.219 1.00 53.28 82 GLY A C 1
ATOM 677 O O . GLY A 1 82 ? -7.400 1.694 -17.052 1.00 53.28 82 GLY A O 1
ATOM 678 N N . THR A 1 83 ? -8.308 0.413 -18.654 1.00 55.91 83 THR A N 1
ATOM 679 C CA . THR A 1 83 ? -9.320 -0.211 -17.773 1.00 55.91 83 THR A CA 1
ATOM 680 C C . THR A 1 83 ? -8.680 -0.977 -16.609 1.00 55.91 83 THR A C 1
ATOM 682 O O . THR A 1 83 ? -9.142 -0.872 -15.476 1.00 55.91 83 THR A O 1
ATOM 685 N N . LYS A 1 84 ? -7.581 -1.699 -16.871 1.00 60.75 84 LYS A N 1
ATOM 686 C CA . LYS A 1 84 ? -6.808 -2.435 -15.856 1.00 60.75 84 LYS A CA 1
ATOM 687 C C . LYS A 1 84 ? -6.040 -1.521 -14.909 1.00 60.75 84 LYS A C 1
ATOM 689 O O . LYS A 1 84 ? -5.814 -1.901 -13.768 1.00 60.75 84 LYS A O 1
ATOM 694 N N . CYS A 1 85 ? -5.643 -0.338 -15.375 1.00 50.84 85 CYS A N 1
ATOM 695 C CA . CYS A 1 85 ? -4.974 0.640 -14.534 1.00 50.84 85 CYS A CA 1
ATOM 696 C C . CYS A 1 85 ? -5.939 1.553 -13.760 1.00 50.84 85 CYS A C 1
ATOM 698 O O . CYS A 1 85 ? -5.526 2.143 -12.769 1.00 50.84 85 CYS A O 1
ATOM 700 N N . HIS A 1 86 ? -7.200 1.674 -14.193 1.00 47.12 86 HIS A N 1
ATOM 701 C CA . HIS A 1 86 ? -8.177 2.583 -13.590 1.00 47.12 86 HIS A CA 1
ATOM 702 C C . HIS A 1 86 ? -8.894 2.023 -12.354 1.00 47.12 86 HIS A C 1
ATOM 704 O O . HIS A 1 86 ? -9.338 2.826 -11.549 1.00 47.12 86 HIS A O 1
ATOM 710 N N . THR A 1 87 ? -9.060 0.710 -12.146 1.00 41.31 87 THR A N 1
ATOM 711 C CA . THR A 1 87 ? -10.005 0.261 -11.097 1.00 41.31 87 THR A CA 1
ATOM 712 C C . THR A 1 87 ? -9.601 -0.969 -10.307 1.00 41.31 87 THR A C 1
ATOM 714 O O . THR A 1 87 ? -9.265 -2.011 -10.862 1.00 41.31 87 THR A O 1
ATOM 717 N N . GLY A 1 88 ? -9.753 -0.835 -8.984 1.00 42.47 88 GLY A N 1
ATOM 718 C CA . GLY A 1 88 ? -9.658 -1.904 -7.998 1.00 42.47 88 GLY A CA 1
ATOM 719 C C . GLY A 1 88 ? -10.830 -2.885 -8.000 1.00 42.47 88 GL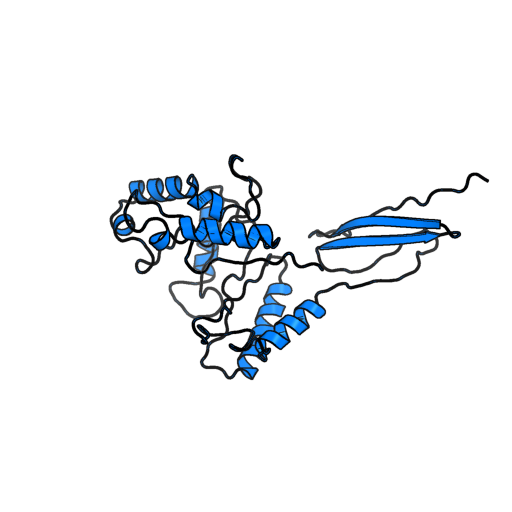Y A C 1
ATOM 720 O O . GLY A 1 88 ? -10.733 -3.893 -7.314 1.00 42.47 88 GLY A O 1
ATOM 721 N N . ILE A 1 89 ? -11.903 -2.662 -8.762 1.00 42.16 89 ILE A N 1
ATOM 722 C CA . ILE A 1 89 ? -12.971 -3.637 -9.039 1.00 42.16 89 ILE A CA 1
ATOM 723 C C . ILE A 1 89 ? -13.660 -3.179 -10.325 1.00 42.16 89 ILE A C 1
ATOM 725 O O . ILE A 1 89 ? -14.365 -2.188 -10.235 1.00 42.16 89 ILE A O 1
ATOM 729 N N . LEU A 1 90 ? -13.577 -3.874 -11.471 1.00 38.41 90 LEU A N 1
ATOM 730 C CA . LEU A 1 90 ? -14.634 -3.730 -12.487 1.00 38.41 90 LEU A CA 1
ATOM 731 C C . LEU A 1 90 ? -14.893 -4.968 -13.357 1.00 38.41 90 LEU A C 1
ATOM 733 O O . LEU A 1 90 ? -14.007 -5.579 -13.949 1.00 38.41 90 LEU A O 1
ATOM 737 N N . GLN A 1 91 ? -16.191 -5.266 -13.423 1.00 29.28 91 GLN A N 1
ATOM 738 C CA . GLN A 1 91 ? -16.910 -6.087 -14.392 1.00 29.28 91 GLN A CA 1
ATOM 739 C C . GLN A 1 91 ? -16.620 -5.656 -15.840 1.00 29.28 91 GLN A C 1
ATOM 741 O O . GLN A 1 91 ? -16.552 -4.465 -16.135 1.00 29.28 91 GLN A O 1
ATOM 746 N N . ASP A 1 92 ? -16.567 -6.644 -16.739 1.00 31.25 92 ASP A N 1
ATOM 747 C CA . ASP A 1 92 ? -16.217 -6.606 -18.174 1.00 31.25 92 ASP A CA 1
ATOM 748 C C . ASP A 1 92 ? -16.995 -5.624 -19.097 1.00 31.25 92 ASP A C 1
ATOM 750 O O . ASP A 1 92 ? -16.960 -5.780 -20.317 1.00 31.25 92 ASP A O 1
ATOM 754 N N . SER A 1 93 ? -17.728 -4.619 -18.598 1.00 29.09 93 SER A N 1
ATOM 755 C CA . SER A 1 93 ? -18.578 -3.781 -19.472 1.00 29.09 93 SER A CA 1
ATOM 756 C C . SER A 1 93 ? -18.913 -2.346 -19.025 1.00 29.09 93 SER A C 1
ATOM 758 O O . SER A 1 93 ? -19.753 -1.717 -19.667 1.00 29.09 93 SER A O 1
ATOM 760 N N . ALA A 1 94 ? -18.275 -1.762 -18.004 1.00 29.28 94 ALA A N 1
ATOM 761 C CA . ALA A 1 94 ? -18.589 -0.377 -17.615 1.00 29.28 94 ALA A CA 1
ATOM 762 C C . ALA A 1 94 ? -17.753 0.674 -18.395 1.00 29.28 94 ALA A C 1
ATOM 764 O O . ALA A 1 94 ? -16.525 0.565 -18.442 1.00 29.28 94 ALA A O 1
ATOM 765 N N . PRO A 1 95 ? -18.376 1.708 -19.004 1.00 34.59 95 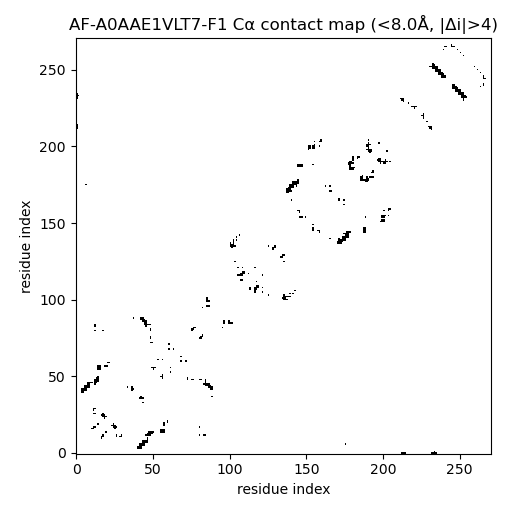PRO A N 1
ATOM 766 C CA . PRO A 1 95 ? -17.655 2.861 -19.542 1.00 34.59 95 PRO A CA 1
ATOM 767 C C . PRO A 1 95 ? -17.020 3.637 -18.384 1.00 34.59 95 PRO A C 1
ATOM 769 O O . PRO A 1 95 ? -17.671 3.749 -17.354 1.00 34.59 95 PRO A O 1
ATOM 772 N N . LYS A 1 96 ? -15.791 4.156 -18.582 1.00 44.38 96 LYS A N 1
ATOM 773 C CA . LYS A 1 96 ? -15.045 5.085 -17.699 1.00 44.38 96 LYS A CA 1
ATOM 774 C C . LYS A 1 96 ? -15.473 5.007 -16.231 1.00 44.38 96 LYS A C 1
ATOM 776 O O . LYS A 1 96 ? -16.455 5.651 -15.898 1.00 44.38 96 LYS A O 1
ATOM 781 N N . ASP A 1 97 ? -14.736 4.323 -15.358 1.00 43.72 97 ASP A N 1
ATOM 782 C CA . ASP A 1 97 ? -15.002 4.485 -13.925 1.00 43.72 97 ASP A CA 1
ATOM 783 C C . ASP A 1 97 ? -14.688 5.933 -13.517 1.00 43.72 97 ASP A C 1
ATOM 785 O O . ASP A 1 97 ? -13.513 6.309 -13.506 1.00 43.72 97 ASP A O 1
ATOM 789 N N . PRO A 1 98 ? -15.695 6.775 -13.220 1.00 45.28 98 PRO A N 1
ATOM 790 C CA . PRO A 1 98 ? -15.443 8.141 -12.789 1.00 45.28 98 PRO A CA 1
ATOM 791 C C . PRO A 1 98 ? -14.931 8.198 -11.337 1.00 45.28 98 PRO A C 1
ATOM 793 O O . PRO A 1 98 ? -14.625 9.287 -10.859 1.00 45.28 98 PRO A O 1
ATOM 796 N N . LEU A 1 99 ? -14.853 7.055 -10.639 1.00 41.62 99 LEU A N 1
ATOM 797 C CA . LEU A 1 99 ? -14.360 6.912 -9.265 1.00 41.62 99 LEU A CA 1
ATOM 798 C C . LEU A 1 99 ? -12.912 6.401 -9.196 1.00 41.62 99 LEU A C 1
ATOM 800 O O . LEU A 1 99 ? -12.353 6.293 -8.106 1.00 41.62 99 LEU A O 1
ATOM 804 N N . ALA A 1 100 ? -12.295 6.105 -10.342 1.00 48.47 100 ALA A N 1
ATOM 805 C CA . ALA A 1 100 ? -10.889 5.748 -10.435 1.00 48.47 100 ALA A CA 1
ATOM 806 C C . ALA A 1 100 ? -9.993 6.913 -9.987 1.00 48.47 100 ALA A C 1
ATOM 808 O O . ALA A 1 100 ? -9.873 7.923 -10.685 1.00 48.47 100 ALA A O 1
ATOM 809 N N . THR A 1 101 ? -9.330 6.777 -8.838 1.00 53.50 101 THR A N 1
ATOM 810 C CA . THR A 1 101 ? -8.328 7.757 -8.408 1.00 53.50 101 THR A CA 1
ATOM 811 C C . THR A 1 101 ? -7.095 7.661 -9.304 1.00 53.50 101 THR A C 1
ATOM 813 O O . THR A 1 101 ? -6.425 6.629 -9.348 1.00 53.50 101 THR A O 1
ATOM 816 N N . LEU A 1 102 ? -6.787 8.744 -10.019 1.00 54.25 102 LEU A N 1
ATOM 817 C CA . LEU A 1 102 ? -5.537 8.893 -10.760 1.00 54.25 102 LEU A CA 1
ATOM 818 C C . LEU A 1 102 ? -4.410 9.299 -9.809 1.00 54.25 102 LEU A C 1
ATOM 820 O O . LEU A 1 102 ? -4.567 10.225 -9.013 1.00 54.25 102 LEU A O 1
ATOM 824 N N . PHE A 1 103 ? -3.269 8.630 -9.947 1.00 60.16 103 PHE A N 1
ATOM 825 C CA . PHE A 1 103 ? -2.059 8.892 -9.176 1.00 60.16 103 PHE A CA 1
ATOM 826 C C . PHE A 1 103 ? -0.915 9.267 -10.121 1.00 60.16 103 PHE A C 1
ATOM 828 O O . PHE A 1 103 ? -0.757 8.657 -11.181 1.00 60.16 103 PHE A O 1
ATOM 835 N N . LEU A 1 104 ? -0.120 10.257 -9.720 1.00 58.19 104 LEU A N 1
ATOM 836 C CA . LEU A 1 104 ? 1.204 10.511 -10.278 1.00 58.19 104 LEU A CA 1
ATOM 837 C C . LEU A 1 104 ? 2.214 9.763 -9.398 1.00 58.19 104 LEU A C 1
ATOM 839 O O . LEU A 1 104 ? 2.239 9.997 -8.193 1.00 58.19 104 LEU A O 1
ATOM 843 N N . ASN A 1 105 ? 2.998 8.854 -9.979 1.00 66.25 105 ASN A N 1
ATOM 844 C CA . ASN A 1 105 ? 3.971 8.040 -9.248 1.00 66.25 105 ASN A CA 1
ATOM 845 C C . ASN A 1 105 ? 5.394 8.429 -9.634 1.00 66.25 105 ASN A C 1
ATOM 847 O O . ASN A 1 105 ? 5.843 8.013 -10.697 1.00 66.25 105 ASN A O 1
ATOM 851 N N . GLU A 1 106 ? 6.111 9.109 -8.740 1.00 59.25 106 GLU A N 1
ATOM 852 C CA . GLU A 1 106 ? 7.534 9.404 -8.916 1.00 59.25 106 GLU A CA 1
ATOM 853 C C . GLU A 1 106 ? 8.381 8.755 -7.825 1.00 59.25 106 GLU A C 1
ATOM 855 O O . GLU A 1 106 ? 8.009 8.724 -6.652 1.00 59.25 106 GLU A O 1
ATOM 860 N N . PHE A 1 107 ? 9.568 8.291 -8.211 1.00 60.09 107 PHE A N 1
ATOM 861 C CA . PHE A 1 107 ? 10.576 7.784 -7.285 1.00 60.09 107 PHE A CA 1
ATOM 862 C C . PHE A 1 107 ? 11.522 8.915 -6.847 1.00 60.09 107 PHE A C 1
ATOM 864 O O . PHE A 1 107 ? 11.644 9.936 -7.525 1.00 60.09 107 PHE A O 1
ATOM 871 N N . ASN A 1 108 ? 12.220 8.743 -5.719 1.00 57.53 108 ASN A N 1
ATOM 872 C CA . ASN A 1 108 ? 13.287 9.636 -5.230 1.00 57.53 108 ASN A CA 1
ATOM 873 C C . ASN A 1 108 ? 12.904 11.073 -4.818 1.00 57.53 108 ASN A C 1
ATOM 875 O O . ASN A 1 108 ? 13.793 11.800 -4.376 1.00 57.53 108 ASN A O 1
ATOM 879 N N . VAL A 1 109 ? 11.626 11.467 -4.877 1.00 55.56 109 VAL A N 1
ATOM 880 C CA . VAL A 1 109 ? 11.170 12.843 -4.577 1.00 55.56 109 VAL A CA 1
ATOM 881 C C . VAL A 1 109 ? 11.538 13.301 -3.158 1.00 55.56 109 VAL A C 1
ATOM 883 O O . VAL A 1 109 ? 11.815 14.480 -2.942 1.00 55.56 109 VAL A O 1
ATOM 886 N N . VAL A 1 110 ? 11.535 12.378 -2.190 1.00 55.28 110 VAL A N 1
ATOM 887 C CA . VAL A 1 110 ? 11.736 12.677 -0.758 1.00 55.28 110 VAL A CA 1
ATOM 888 C C . VAL A 1 110 ? 13.108 12.214 -0.246 1.00 55.28 110 VAL A C 1
ATOM 890 O O . VAL A 1 110 ? 13.646 12.792 0.693 1.00 55.28 110 VAL A O 1
ATOM 893 N N . GLU A 1 111 ? 13.708 11.196 -0.869 1.00 53.47 111 GLU A N 1
ATOM 894 C CA . GLU A 1 111 ? 14.784 10.407 -0.244 1.00 53.47 111 GLU A CA 1
ATOM 895 C C . GLU A 1 111 ? 16.183 10.638 -0.833 1.00 53.47 111 GLU A C 1
ATOM 897 O O . GLU A 1 111 ? 17.166 10.090 -0.331 1.00 53.47 111 GLU A O 1
ATOM 902 N N . SER A 1 112 ? 16.324 11.452 -1.886 1.00 54.69 112 SER A N 1
ATOM 903 C CA . SER A 1 112 ? 17.632 11.668 -2.515 1.00 54.69 112 SER A CA 1
ATOM 904 C C . SER A 1 112 ? 17.824 13.080 -3.064 1.00 54.69 112 SER A C 1
ATOM 906 O O . SER A 1 112 ? 16.879 13.774 -3.419 1.00 54.69 112 SER A O 1
ATOM 908 N N . SER A 1 113 ? 19.085 13.503 -3.171 1.00 51.56 113 SER A N 1
ATOM 909 C CA . SER A 1 113 ? 19.488 14.717 -3.894 1.00 51.56 113 SER A CA 1
ATOM 910 C C . SER A 1 113 ? 19.636 14.413 -5.390 1.00 51.56 113 SER A C 1
ATOM 912 O O . SER A 1 113 ? 20.683 14.636 -5.998 1.00 51.56 113 SER A O 1
ATOM 914 N N . ASP A 1 114 ? 18.585 13.854 -5.988 1.00 54.59 114 ASP A N 1
ATOM 915 C CA . ASP A 1 114 ? 18.514 13.668 -7.430 1.00 54.59 114 ASP A CA 1
ATOM 916 C C . ASP A 1 114 ? 18.062 14.978 -8.081 1.00 54.59 114 ASP A C 1
ATOM 918 O O . ASP A 1 114 ? 16.956 15.469 -7.867 1.00 54.59 114 ASP A O 1
ATOM 922 N N . SER A 1 115 ? 18.923 15.564 -8.914 1.00 56.81 115 SER A N 1
ATOM 923 C CA . SER A 1 115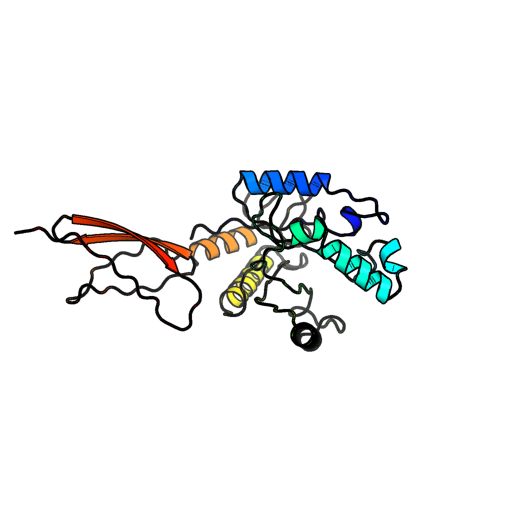 ? 18.567 16.769 -9.668 1.00 56.81 115 SER A CA 1
ATOM 924 C C . SER A 1 115 ? 17.380 16.556 -10.618 1.00 56.81 115 SER A C 1
ATOM 926 O O . SER A 1 115 ? 16.771 17.535 -11.057 1.00 56.81 115 SER A O 1
ATOM 928 N N . SER A 1 116 ? 17.051 15.305 -10.964 1.00 56.62 116 SER A N 1
ATOM 929 C CA . SER A 1 116 ? 15.952 14.937 -11.855 1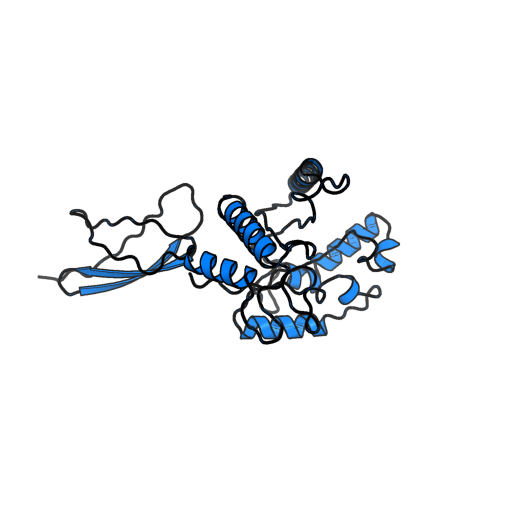.00 56.62 116 SER A CA 1
ATOM 930 C C . SER A 1 116 ? 14.604 14.790 -11.138 1.00 56.62 116 SER A C 1
ATOM 932 O O . SER A 1 116 ? 13.606 15.203 -11.726 1.00 56.62 116 SER A O 1
ATOM 934 N N . SER A 1 117 ? 14.592 14.375 -9.865 1.00 59.19 117 SER A N 1
ATOM 935 C CA . SER A 1 117 ? 13.392 14.176 -9.041 1.00 59.19 117 SER A CA 1
ATOM 936 C C . SER A 1 117 ? 13.441 15.052 -7.784 1.00 59.19 117 SER A C 1
ATOM 938 O O . SER A 1 117 ? 13.968 14.663 -6.746 1.00 59.19 117 SER A O 1
ATOM 940 N N . THR A 1 118 ? 12.932 16.284 -7.897 1.00 63.69 118 THR A N 1
ATOM 941 C CA . THR A 1 118 ? 12.849 17.237 -6.778 1.00 63.69 118 THR A CA 1
ATOM 942 C C . THR A 1 118 ? 11.399 17.503 -6.391 1.00 63.69 118 THR A C 1
ATOM 944 O O . THR A 1 118 ? 10.501 17.435 -7.234 1.00 63.69 118 THR A O 1
ATOM 947 N N . ILE A 1 119 ? 11.177 17.899 -5.133 1.00 65.88 119 ILE A N 1
ATOM 948 C CA . ILE A 1 119 ? 9.867 18.351 -4.636 1.00 65.88 119 ILE A CA 1
ATOM 949 C C . ILE A 1 119 ? 9.285 19.444 -5.550 1.00 65.88 119 ILE A C 1
ATOM 951 O O . ILE A 1 119 ? 8.126 19.362 -5.943 1.00 65.88 119 ILE A O 1
ATOM 955 N N . ASP A 1 120 ? 10.097 20.419 -5.968 1.00 67.31 120 ASP A N 1
ATOM 956 C CA . ASP A 1 120 ? 9.646 21.517 -6.835 1.00 67.31 120 ASP A CA 1
ATOM 957 C C . ASP A 1 120 ? 9.205 21.040 -8.224 1.00 67.31 120 ASP A C 1
ATOM 959 O O . ASP A 1 120 ? 8.224 21.547 -8.775 1.00 67.31 120 ASP A O 1
ATOM 963 N N . LYS A 1 121 ? 9.899 20.049 -8.799 1.00 67.44 121 LYS A N 1
ATOM 964 C CA . LYS A 1 121 ? 9.515 19.446 -10.083 1.00 67.44 121 LYS A CA 1
ATOM 965 C C . LYS A 1 121 ? 8.223 18.651 -9.957 1.00 67.44 121 LYS A C 1
ATOM 967 O O . LYS A 1 121 ? 7.356 18.787 -10.817 1.00 67.44 121 LYS A O 1
ATOM 972 N N . TYR A 1 122 ? 8.072 17.894 -8.871 1.00 66.94 122 TYR A N 1
ATOM 973 C CA . TYR A 1 122 ? 6.841 17.169 -8.571 1.00 66.94 122 TYR A CA 1
ATOM 974 C C . TYR A 1 122 ? 5.656 18.134 -8.409 1.00 66.94 122 TYR A C 1
ATOM 976 O O . TYR A 1 122 ? 4.629 17.970 -9.065 1.00 66.94 122 TYR A O 1
ATOM 984 N N . ILE A 1 123 ? 5.821 19.208 -7.627 1.00 70.56 123 ILE A N 1
ATOM 985 C CA . ILE A 1 123 ? 4.803 20.256 -7.449 1.00 70.56 123 ILE A CA 1
ATOM 986 C C . ILE A 1 123 ? 4.465 20.930 -8.785 1.00 70.56 123 ILE A C 1
ATOM 988 O O . ILE A 1 123 ? 3.287 21.089 -9.102 1.00 70.56 123 ILE A O 1
ATOM 992 N N . SER A 1 124 ? 5.472 21.288 -9.585 1.00 71.50 124 SER A N 1
ATOM 993 C CA . SER A 1 124 ? 5.259 21.914 -10.897 1.00 71.50 124 SER A CA 1
ATOM 994 C C . SER A 1 124 ? 4.470 20.996 -11.832 1.00 71.50 124 SER A C 1
ATOM 996 O O . SER A 1 124 ? 3.532 21.448 -12.485 1.00 71.50 124 SER A O 1
ATOM 998 N N . LYS A 1 125 ? 4.780 19.692 -11.840 1.00 68.25 125 LYS A N 1
ATOM 999 C CA . LYS A 1 125 ? 4.046 18.696 -12.630 1.00 68.25 125 LYS A CA 1
ATOM 1000 C C . LYS A 1 125 ? 2.600 18.546 -12.159 1.00 68.25 125 LYS A C 1
ATOM 1002 O O . LYS A 1 125 ? 1.687 18.497 -12.976 1.00 68.25 125 LYS A O 1
ATOM 1007 N N . MET A 1 126 ? 2.375 18.530 -10.847 1.00 67.00 126 MET A N 1
ATOM 1008 C CA . MET A 1 126 ? 1.034 18.496 -10.259 1.00 67.00 126 MET A CA 1
ATOM 1009 C C . MET A 1 126 ? 0.209 19.741 -10.624 1.00 67.00 126 MET A C 1
ATOM 1011 O O . MET A 1 126 ? -0.994 19.623 -10.858 1.00 67.00 126 MET A O 1
ATOM 1015 N N . MET A 1 127 ? 0.830 20.927 -10.669 1.00 69.75 127 MET A N 1
ATOM 1016 C CA . MET A 1 127 ? 0.172 22.173 -11.086 1.00 69.75 127 MET A CA 1
ATOM 1017 C C . MET A 1 127 ? -0.190 22.154 -12.575 1.00 69.75 127 MET A C 1
ATOM 1019 O O . MET A 1 127 ? -1.337 22.439 -12.902 1.00 69.75 127 MET A O 1
ATOM 1023 N N . GLU A 1 128 ? 0.732 21.739 -13.449 1.00 70.75 128 GLU A N 1
ATOM 1024 C CA . GLU A 1 128 ? 0.489 21.582 -14.894 1.00 70.75 128 GLU A CA 1
ATOM 1025 C C . GLU A 1 128 ? -0.692 20.631 -15.161 1.00 70.75 128 GLU A C 1
ATOM 1027 O O . GLU A 1 128 ? -1.625 20.964 -15.887 1.00 70.75 128 GLU A O 1
ATOM 1032 N N . LEU A 1 129 ? -0.713 19.472 -14.491 1.00 64.31 129 LEU A N 1
ATOM 1033 C CA . LEU A 1 129 ? -1.799 18.497 -14.627 1.00 64.31 129 LEU A CA 1
ATOM 1034 C C . LEU A 1 129 ? -3.149 19.058 -14.144 1.00 64.31 129 LEU A C 1
ATOM 1036 O O . LEU A 1 129 ? -4.183 18.779 -14.754 1.00 64.31 129 LEU A O 1
ATOM 1040 N N . LYS A 1 130 ? -3.151 19.877 -13.082 1.00 66.44 130 LYS A N 1
ATOM 1041 C CA . LYS A 1 130 ? -4.360 20.572 -12.611 1.00 66.44 130 LYS A CA 1
ATOM 1042 C C . LYS A 1 130 ? -4.849 21.629 -13.602 1.00 66.44 130 LYS A C 1
ATOM 1044 O O . LYS A 1 130 ? -6.059 21.737 -13.794 1.00 66.44 130 LYS A O 1
ATOM 1049 N N . GLU A 1 131 ? -3.947 22.388 -14.226 1.00 72.31 131 GLU A N 1
ATOM 1050 C CA . GLU A 1 131 ? -4.291 23.370 -15.268 1.00 72.31 131 GLU A CA 1
ATOM 1051 C C . GLU A 1 131 ? -4.906 22.699 -16.506 1.00 72.31 131 GLU A C 1
ATOM 1053 O O . GLU A 1 131 ? -5.883 23.207 -17.060 1.00 72.31 131 GLU A O 1
ATOM 1058 N N . ASP A 1 132 ? -4.430 21.503 -16.856 1.00 64.88 132 ASP A N 1
ATOM 1059 C CA . ASP A 1 132 ? -4.979 20.667 -17.931 1.00 64.88 132 ASP A CA 1
AT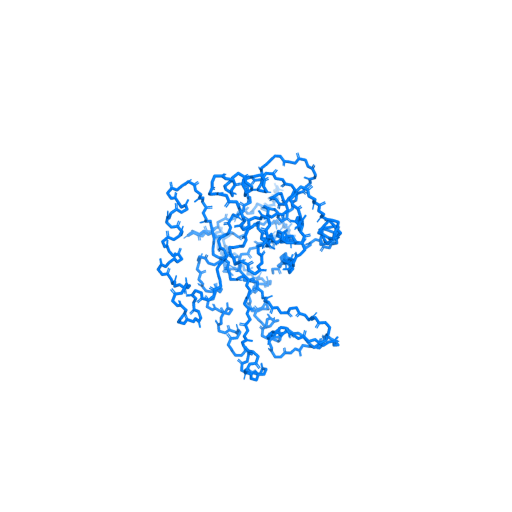OM 1060 C C . ASP A 1 132 ? -6.293 19.943 -17.554 1.00 64.88 132 ASP A C 1
ATOM 1062 O O . ASP A 1 132 ? -6.832 19.146 -18.330 1.00 64.88 132 ASP A O 1
ATOM 1066 N N . GLY A 1 133 ? -6.851 20.228 -16.372 1.00 56.97 133 GLY A N 1
ATOM 1067 C CA . GLY A 1 133 ? -8.139 19.704 -15.916 1.00 56.97 133 GLY A CA 1
ATOM 1068 C C . GLY A 1 133 ? -8.087 18.280 -15.355 1.00 56.97 133 GLY A C 1
ATOM 1069 O O . GLY A 1 133 ? -9.138 17.650 -15.205 1.00 56.97 133 GLY A O 1
ATOM 1070 N N . MET A 1 134 ? -6.899 17.753 -15.036 1.00 57.53 134 MET A N 1
ATOM 1071 C CA . MET A 1 134 ? -6.751 16.470 -14.345 1.00 57.53 134 MET A CA 1
ATOM 1072 C C . MET A 1 134 ? -6.823 16.666 -12.827 1.00 57.53 134 MET A C 1
ATOM 1074 O O . MET A 1 134 ? -6.071 17.441 -12.238 1.00 57.53 134 MET A O 1
ATOM 1078 N N . SER A 1 135 ? -7.715 15.923 -12.169 1.00 55.88 135 SER A N 1
ATOM 1079 C CA . SER A 1 135 ? -7.787 15.896 -10.707 1.00 55.88 135 SER A CA 1
ATOM 1080 C C . SER A 1 135 ? -6.887 14.792 -10.160 1.00 55.88 135 SER A C 1
ATOM 1082 O O . SER A 1 135 ? -7.130 13.613 -10.416 1.00 55.88 135 SER A O 1
ATOM 1084 N N . ILE A 1 136 ? -5.858 15.172 -9.404 1.00 60.34 136 ILE A N 1
ATOM 1085 C CA . ILE A 1 136 ? -5.008 14.241 -8.652 1.00 60.34 136 ILE A CA 1
ATOM 1086 C C . ILE A 1 136 ? -5.469 14.319 -7.200 1.00 60.34 136 ILE A C 1
ATOM 1088 O O . ILE A 1 136 ? -5.269 15.338 -6.538 1.00 60.34 136 ILE A O 1
ATOM 1092 N N . ASN A 1 137 ? -6.171 13.277 -6.752 1.00 58.47 137 ASN A N 1
ATOM 1093 C CA . ASN A 1 137 ? -6.991 13.321 -5.536 1.00 58.47 137 ASN A CA 1
ATOM 1094 C C . ASN A 1 137 ? -6.310 12.721 -4.298 1.00 58.47 137 ASN A C 1
ATOM 1096 O O . ASN A 1 137 ? -6.946 12.685 -3.251 1.00 58.47 137 ASN A O 1
ATOM 1100 N N . GLY A 1 138 ? -5.056 12.268 -4.405 1.00 58.88 138 GLY A N 1
ATOM 1101 C CA . GLY A 1 138 ? -4.345 11.634 -3.297 1.00 58.88 138 GLY A CA 1
ATOM 1102 C C . GLY A 1 138 ? -2.843 11.489 -3.520 1.00 58.88 138 GLY A C 1
ATOM 1103 O O . GLY A 1 138 ? -2.382 11.495 -4.664 1.00 58.88 138 GLY A O 1
ATOM 1104 N N . ILE A 1 139 ? -2.085 11.360 -2.428 1.00 65.81 139 ILE A N 1
ATOM 1105 C CA . ILE A 1 139 ? -0.658 11.003 -2.448 1.00 65.81 139 ILE A CA 1
ATOM 1106 C C . ILE A 1 139 ? -0.531 9.545 -1.996 1.00 65.81 139 ILE A C 1
ATOM 1108 O O . ILE A 1 139 ? -0.959 9.187 -0.897 1.00 65.81 139 ILE A O 1
ATOM 1112 N N . GLY A 1 140 ? 0.052 8.700 -2.845 1.00 67.19 140 GLY A N 1
ATOM 1113 C CA . GLY A 1 140 ? 0.464 7.348 -2.483 1.00 67.19 140 GLY A CA 1
ATOM 1114 C C . GLY A 1 140 ? 1.973 7.294 -2.263 1.00 67.19 140 GLY A C 1
ATOM 1115 O O . GLY A 1 140 ? 2.725 7.864 -3.049 1.00 67.19 140 GLY A O 1
ATOM 1116 N N . LEU A 1 141 ? 2.425 6.580 -1.230 1.00 71.12 141 LEU A N 1
ATOM 1117 C CA . LEU A 1 141 ? 3.813 6.109 -1.154 1.00 71.12 141 LEU A CA 1
ATOM 1118 C C . LEU A 1 141 ? 3.844 4.698 -1.737 1.00 71.12 141 LEU A C 1
ATOM 1120 O O . LEU A 1 141 ? 3.322 3.782 -1.113 1.00 71.12 141 LEU A O 1
ATOM 1124 N N . GLU A 1 142 ? 4.339 4.518 -2.956 1.00 69.00 142 GLU A N 1
ATOM 1125 C CA . GLU A 1 142 ? 3.878 3.389 -3.783 1.00 69.00 142 GLU A CA 1
ATOM 1126 C C . GLU A 1 142 ? 4.892 2.260 -3.976 1.00 69.00 142 GLU A C 1
ATOM 1128 O O . GLU A 1 142 ? 4.515 1.178 -4.424 1.00 69.00 142 GLU A O 1
ATOM 1133 N N . GLU A 1 143 ? 6.146 2.480 -3.584 1.00 75.44 143 GLU A N 1
ATOM 1134 C CA . GLU A 1 143 ? 7.241 1.511 -3.710 1.00 75.44 143 GLU A CA 1
ATOM 1135 C C . GLU A 1 143 ? 8.218 1.633 -2.530 1.00 75.44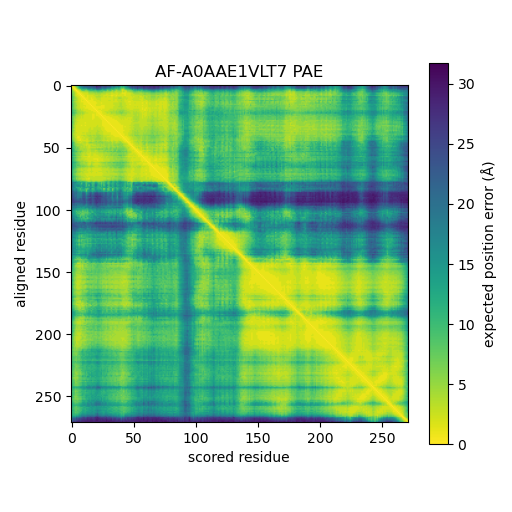 143 GLU A C 1
ATOM 1137 O O . GLU A 1 143 ? 9.432 1.634 -2.705 1.00 75.44 143 GLU A O 1
ATOM 1142 N N . VAL A 1 144 ? 7.698 1.784 -1.306 1.00 82.75 144 VAL A N 1
ATOM 1143 C CA . VAL A 1 144 ? 8.552 2.002 -0.127 1.00 82.75 144 VAL A CA 1
ATOM 1144 C C . VAL A 1 144 ? 9.422 0.770 0.124 1.00 82.75 144 VAL A C 1
ATOM 1146 O O . VAL A 1 144 ? 8.917 -0.325 0.400 1.00 82.75 144 VAL A O 1
ATOM 1149 N N . ASP A 1 145 ? 10.735 0.969 0.078 1.00 86.75 145 ASP A N 1
ATOM 1150 C CA . ASP A 1 145 ? 11.745 0.025 0.531 1.00 86.75 145 ASP A CA 1
ATOM 1151 C C . ASP A 1 145 ? 12.850 0.737 1.309 1.00 86.75 145 ASP A C 1
ATOM 1153 O O . ASP A 1 145 ? 12.977 1.955 1.277 1.00 86.75 145 ASP A O 1
ATOM 1157 N N . ILE A 1 146 ? 13.633 -0.038 2.058 1.00 87.00 146 ILE A N 1
ATOM 1158 C CA . ILE A 1 146 ? 14.825 0.466 2.730 1.00 87.00 146 ILE A CA 1
ATOM 1159 C C . ILE A 1 146 ? 16.041 -0.210 2.106 1.00 87.00 146 ILE A C 1
ATOM 1161 O O . ILE A 1 146 ? 16.056 -1.432 1.935 1.00 87.00 146 ILE A O 1
ATOM 1165 N N . SER A 1 147 ? 17.067 0.590 1.797 1.00 87.12 147 SER A N 1
ATOM 1166 C CA . SER A 1 147 ? 18.317 0.143 1.171 1.00 87.12 147 SER A CA 1
ATOM 1167 C C . SER A 1 147 ? 18.872 -1.140 1.801 1.00 87.12 147 SER A C 1
ATOM 1169 O O . SER A 1 147 ? 18.939 -1.278 3.028 1.00 87.12 147 SER A O 1
ATOM 1171 N N . ASP A 1 148 ? 19.322 -2.070 0.959 1.00 88.25 148 ASP A N 1
ATOM 1172 C CA . ASP A 1 148 ? 19.955 -3.335 1.354 1.00 88.25 148 ASP A CA 1
ATOM 1173 C C . ASP A 1 148 ? 21.366 -3.162 1.935 1.00 88.25 148 ASP A C 1
ATOM 1175 O O . ASP A 1 148 ? 21.942 -4.111 2.467 1.00 88.25 148 ASP A O 1
ATOM 1179 N N . THR A 1 149 ? 21.906 -1.942 1.900 1.00 91.88 149 THR A N 1
ATOM 1180 C CA . THR A 1 149 ? 23.160 -1.575 2.571 1.00 91.88 149 THR A CA 1
ATOM 1181 C C . THR A 1 149 ? 23.038 -1.536 4.096 1.00 91.88 149 THR A C 1
ATOM 1183 O O . THR A 1 149 ? 24.055 -1.539 4.789 1.00 91.88 149 THR A O 1
ATOM 1186 N N . PHE A 1 150 ? 21.817 -1.454 4.630 1.00 89.81 150 PHE A N 1
ATOM 1187 C CA . PHE A 1 150 ? 21.549 -1.438 6.068 1.00 89.81 150 PHE A CA 1
ATOM 1188 C C . PHE A 1 150 ? 21.331 -2.853 6.625 1.00 89.81 150 PHE A C 1
ATOM 1190 O O . PHE A 1 150 ? 20.884 -3.755 5.917 1.00 89.81 150 PHE A O 1
ATOM 1197 N N . SER A 1 151 ? 21.606 -3.050 7.922 1.00 95.00 151 SER A N 1
ATOM 1198 C CA . SER A 1 151 ? 21.231 -4.299 8.602 1.00 95.00 151 SER A CA 1
ATOM 1199 C C . SER A 1 151 ? 19.708 -4.447 8.656 1.00 95.00 151 SER A C 1
ATOM 1201 O O . SER A 1 151 ? 18.979 -3.462 8.527 1.00 95.00 151 SER A O 1
ATOM 1203 N N . LYS A 1 152 ? 19.200 -5.663 8.884 1.00 93.50 152 LYS A N 1
ATOM 1204 C CA . LYS A 1 152 ? 17.748 -5.904 8.964 1.00 93.50 152 LYS A CA 1
ATOM 1205 C C . LYS A 1 152 ? 17.087 -5.150 10.117 1.00 93.50 152 LYS A C 1
ATOM 1207 O O . LYS A 1 152 ? 15.967 -4.672 9.973 1.00 93.50 152 LYS A O 1
ATOM 1212 N N . GLU A 1 153 ? 17.803 -4.968 11.217 1.00 96.56 153 GLU A N 1
ATOM 1213 C CA . GLU A 1 153 ? 17.367 -4.182 12.371 1.00 96.56 153 GLU A CA 1
ATOM 1214 C C . GLU A 1 153 ? 17.299 -2.692 12.025 1.00 96.56 153 GLU A C 1
ATOM 1216 O O . GLU A 1 153 ? 16.319 -2.025 12.347 1.00 96.56 153 GLU A O 1
ATOM 1221 N N . THR A 1 154 ? 18.304 -2.164 11.319 1.00 93.50 154 THR A N 1
ATOM 1222 C CA . THR A 1 154 ? 18.280 -0.775 10.845 1.00 93.50 154 THR A CA 1
ATOM 1223 C C . THR A 1 154 ? 17.182 -0.554 9.803 1.00 93.50 154 THR A C 1
ATOM 1225 O O . THR A 1 154 ? 16.487 0.459 9.876 1.00 93.50 154 THR A O 1
ATOM 1228 N N . GLN A 1 155 ? 16.965 -1.510 8.889 1.00 94.88 155 GLN A N 1
ATOM 1229 C CA . GLN A 1 155 ? 15.842 -1.467 7.949 1.00 94.88 155 GLN A CA 1
ATOM 1230 C C . GLN A 1 155 ? 14.506 -1.360 8.692 1.00 94.88 155 GLN A C 1
ATOM 1232 O O . GLN A 1 155 ? 13.683 -0.526 8.333 1.00 94.88 155 GLN A O 1
ATOM 1237 N N . ALA A 1 156 ? 14.307 -2.140 9.757 1.00 95.12 156 ALA A N 1
ATOM 1238 C CA . ALA A 1 156 ? 13.086 -2.091 10.557 1.00 95.12 156 ALA A CA 1
ATOM 1239 C C . ALA A 1 156 ? 12.864 -0.723 11.227 1.00 95.12 156 ALA A C 1
ATOM 1241 O O . ALA A 1 156 ? 11.752 -0.199 11.192 1.00 95.12 156 ALA A O 1
ATOM 1242 N N . ILE A 1 157 ? 13.920 -0.116 11.783 1.00 92.44 157 ILE A N 1
ATOM 1243 C CA . ILE A 1 157 ? 13.840 1.212 12.417 1.00 92.44 157 ILE A CA 1
ATOM 1244 C C . ILE A 1 157 ? 13.398 2.276 11.406 1.00 92.44 157 ILE A C 1
ATOM 1246 O O . ILE A 1 157 ? 12.483 3.049 11.692 1.00 92.44 157 ILE A O 1
ATOM 1250 N N . TYR A 1 158 ? 14.027 2.319 10.230 1.00 90.25 158 TYR A N 1
ATOM 1251 C CA . TYR A 1 158 ? 13.681 3.308 9.208 1.00 90.25 158 TYR A CA 1
ATOM 1252 C C . TYR A 1 158 ? 12.320 3.040 8.576 1.00 90.25 158 TYR A C 1
ATOM 1254 O O . TYR A 1 158 ? 11.558 3.982 8.373 1.00 90.25 158 TYR A O 1
ATOM 1262 N N . LEU A 1 159 ? 11.969 1.772 8.352 1.00 91.38 159 LEU A N 1
ATOM 1263 C CA . LEU A 1 159 ? 10.644 1.411 7.862 1.00 91.38 159 LEU A CA 1
ATOM 1264 C C . LEU A 1 159 ? 9.552 1.915 8.812 1.00 91.38 159 LEU A C 1
ATOM 1266 O O . LEU A 1 159 ? 8.579 2.509 8.360 1.00 91.38 159 LEU A O 1
ATOM 1270 N N . GLU A 1 160 ? 9.716 1.738 10.126 1.00 93.12 160 GLU A N 1
ATOM 1271 C CA . GLU A 1 160 ? 8.746 2.252 11.097 1.00 93.12 160 GLU A CA 1
ATOM 1272 C C . GLU A 1 160 ? 8.608 3.779 11.032 1.00 93.12 160 GLU A C 1
ATOM 1274 O O . GLU A 1 160 ? 7.491 4.290 11.113 1.00 93.12 160 GLU A O 1
ATOM 1279 N N . GLN A 1 161 ? 9.717 4.506 10.871 1.00 88.06 161 GLN A N 1
ATOM 1280 C CA . GLN A 1 161 ? 9.698 5.966 10.752 1.00 88.06 161 GLN A CA 1
ATOM 1281 C C . GLN A 1 161 ? 8.928 6.418 9.509 1.00 88.06 161 GLN A C 1
ATOM 1283 O O . GLN A 1 161 ? 7.991 7.203 9.642 1.00 88.06 161 GLN A O 1
ATOM 1288 N N . VAL A 1 162 ? 9.258 5.861 8.339 1.00 86.38 162 VAL A N 1
ATOM 1289 C CA . VAL A 1 162 ? 8.591 6.184 7.066 1.00 86.38 162 VAL A CA 1
ATOM 1290 C C . VAL A 1 162 ? 7.099 5.860 7.134 1.00 86.38 162 VAL A C 1
ATOM 1292 O O . VAL A 1 162 ? 6.264 6.683 6.758 1.00 86.38 162 VAL A O 1
ATOM 1295 N N . LEU A 1 163 ? 6.745 4.684 7.664 1.00 85.75 163 LEU A N 1
ATOM 1296 C CA . LEU A 1 163 ? 5.350 4.273 7.803 1.00 85.75 163 LEU A CA 1
ATOM 1297 C C . LEU A 1 163 ? 4.568 5.219 8.719 1.00 85.75 163 LEU A C 1
ATOM 1299 O O . LEU A 1 163 ? 3.460 5.622 8.371 1.00 85.75 163 LEU A O 1
ATOM 1303 N N . ARG A 1 164 ? 5.130 5.595 9.874 1.00 88.62 164 ARG A N 1
ATOM 1304 C CA . ARG A 1 164 ? 4.474 6.516 10.814 1.00 88.62 164 ARG A CA 1
ATOM 1305 C C . ARG A 1 164 ? 4.341 7.924 10.248 1.00 88.62 164 ARG A C 1
ATOM 1307 O O . ARG A 1 164 ? 3.289 8.534 10.424 1.00 88.62 164 ARG A O 1
ATOM 1314 N N . GLU A 1 165 ? 5.368 8.430 9.574 1.00 83.88 165 GLU A N 1
ATOM 1315 C CA . GLU A 1 165 ? 5.336 9.753 8.949 1.00 83.88 165 GLU A CA 1
ATOM 1316 C C . GLU A 1 165 ? 4.273 9.807 7.848 1.00 83.88 165 GLU A C 1
ATOM 1318 O O . GLU A 1 165 ? 3.378 10.655 7.907 1.00 83.88 165 GLU A O 1
ATOM 1323 N N . GLY A 1 166 ? 4.286 8.834 6.930 1.00 81.56 166 GLY A N 1
ATOM 1324 C CA . GLY A 1 166 ? 3.272 8.710 5.886 1.00 81.56 166 GLY A CA 1
ATOM 1325 C C . GLY A 1 166 ? 1.861 8.588 6.463 1.00 81.56 166 GLY A C 1
ATOM 1326 O O . GLY A 1 166 ? 0.967 9.324 6.058 1.00 81.56 166 GLY A O 1
ATOM 1327 N N . PHE A 1 167 ? 1.664 7.728 7.466 1.00 83.94 167 PHE A N 1
ATOM 1328 C CA . PHE A 1 167 ? 0.362 7.538 8.110 1.00 83.94 167 PHE A CA 1
ATOM 1329 C C . PHE A 1 167 ? -0.139 8.786 8.854 1.00 83.94 167 PHE A C 1
ATOM 1331 O O . PHE A 1 167 ? -1.343 9.033 8.911 1.00 83.94 167 PHE A O 1
ATOM 1338 N N . SER A 1 168 ? 0.767 9.591 9.415 1.00 83.81 168 SER A N 1
ATOM 1339 C CA . SER A 1 168 ? 0.414 10.816 10.144 1.00 83.81 168 SER A CA 1
ATOM 1340 C C . SER A 1 168 ? -0.046 11.961 9.236 1.00 83.81 168 SER A C 1
ATOM 1342 O O . SER A 1 168 ? -0.660 12.917 9.715 1.00 83.81 168 SER A O 1
ATOM 1344 N N . HIS A 1 169 ? 0.243 11.883 7.933 1.00 79.81 169 HIS A N 1
ATOM 1345 C CA . HIS A 1 169 ? 0.005 12.977 7.007 1.00 79.81 169 HIS A CA 1
ATOM 1346 C C . HIS A 1 169 ? -1.390 12.878 6.350 1.00 79.81 169 HIS A C 1
ATOM 1348 O O . HIS A 1 169 ? -1.660 11.936 5.602 1.00 79.81 169 HIS A O 1
ATOM 1354 N N . PRO A 1 170 ? -2.279 13.879 6.514 1.00 74.62 170 PRO A N 1
ATOM 1355 C CA . PRO A 1 170 ? -3.672 13.816 6.047 1.00 74.62 170 PRO A CA 1
ATOM 1356 C C . PRO A 1 170 ? -3.835 13.811 4.519 1.00 74.62 170 PRO A C 1
ATOM 1358 O O . PRO A 1 170 ? -4.934 13.580 4.023 1.00 74.62 170 PRO A O 1
ATOM 1361 N N . GLY A 1 171 ? -2.764 14.075 3.766 1.00 72.06 171 GLY A N 1
ATOM 1362 C CA . GLY A 1 171 ? -2.739 13.958 2.302 1.00 72.06 171 GLY A CA 1
ATOM 1363 C C . GLY A 1 171 ? -2.309 12.587 1.768 1.00 72.06 171 GLY A C 1
ATOM 1364 O O . GLY A 1 171 ? -2.374 12.380 0.561 1.00 72.06 171 GLY A O 1
ATOM 1365 N N . VAL A 1 172 ? -1.840 11.673 2.628 1.00 74.19 172 VAL A N 1
ATOM 1366 C CA . VAL A 1 172 ? -1.428 10.322 2.214 1.00 74.19 172 VAL A CA 1
ATOM 1367 C C . VAL A 1 172 ? -2.630 9.396 2.294 1.00 74.19 172 VAL A C 1
ATOM 1369 O O . VAL A 1 172 ? -3.216 9.251 3.365 1.00 74.19 172 VAL A O 1
ATOM 1372 N N . ASP A 1 173 ? -3.008 8.771 1.181 1.00 72.06 173 ASP A N 1
ATOM 1373 C CA . ASP A 1 173 ? -4.184 7.889 1.095 1.00 72.06 173 ASP A CA 1
ATOM 1374 C C . ASP A 1 173 ? -3.839 6.402 1.166 1.00 72.06 173 ASP A C 1
ATOM 1376 O O . ASP A 1 173 ? -4.692 5.577 1.496 1.00 72.06 173 ASP A O 1
ATOM 1380 N N . GLY A 1 174 ? -2.583 6.050 0.899 1.00 74.12 174 GLY A N 1
ATOM 1381 C CA . GLY A 1 174 ? -2.115 4.676 0.962 1.00 74.12 174 GLY A CA 1
ATOM 1382 C C . GLY A 1 174 ? -0.598 4.579 0.949 1.00 74.12 174 GLY A C 1
ATOM 1383 O O . GLY A 1 174 ? 0.099 5.453 0.433 1.00 74.12 174 GLY A O 1
ATOM 1384 N N . ILE A 1 175 ? -0.103 3.484 1.520 1.00 79.75 175 ILE A N 1
ATOM 1385 C CA . ILE A 1 175 ? 1.309 3.115 1.506 1.00 79.75 175 ILE A CA 1
ATOM 1386 C C . ILE A 1 175 ? 1.407 1.689 0.962 1.00 79.75 175 ILE A C 1
ATOM 1388 O O . ILE A 1 175 ? 0.751 0.782 1.474 1.00 79.75 175 ILE A O 1
ATOM 1392 N N . MET A 1 176 ? 2.214 1.501 -0.074 1.00 82.62 176 MET A N 1
ATOM 1393 C CA . MET A 1 176 ? 2.520 0.222 -0.703 1.00 82.62 176 MET A CA 1
ATOM 1394 C C . MET A 1 176 ? 4.020 -0.037 -0.555 1.00 82.62 176 MET A C 1
ATOM 1396 O O . MET A 1 176 ? 4.850 0.835 -0.811 1.00 82.62 176 MET A O 1
ATOM 1400 N N . LEU A 1 177 ? 4.361 -1.243 -0.103 1.00 84.56 177 LEU A N 1
ATOM 1401 C CA . LEU A 1 177 ? 5.741 -1.642 0.166 1.00 84.56 177 LEU A CA 1
ATOM 1402 C C . LEU A 1 177 ? 6.305 -2.461 -0.993 1.00 84.56 177 LEU A C 1
ATOM 1404 O O . LEU A 1 177 ? 5.709 -3.470 -1.382 1.00 84.56 177 LEU A O 1
ATOM 1408 N N . TRP A 1 178 ? 7.508 -2.121 -1.456 1.00 85.31 178 TRP A N 1
ATOM 1409 C CA . TRP A 1 178 ? 8.243 -2.943 -2.416 1.00 85.31 178 TRP A CA 1
ATOM 1410 C C . TRP A 1 178 ? 9.027 -4.045 -1.694 1.00 85.31 178 TRP A C 1
ATOM 1412 O O . TRP A 1 178 ? 10.227 -3.951 -1.438 1.00 85.31 178 TRP A O 1
ATOM 1422 N N . SER A 1 179 ? 8.315 -5.102 -1.301 1.00 84.19 179 SER A N 1
ATOM 1423 C CA . SER A 1 179 ? 8.832 -6.118 -0.368 1.00 84.19 179 SER A CA 1
ATOM 1424 C C . SER A 1 179 ? 8.725 -7.566 -0.859 1.00 84.19 179 SER A C 1
ATOM 1426 O O . SER A 1 179 ? 8.913 -8.506 -0.084 1.00 84.19 179 SER A O 1
ATOM 1428 N N . ALA A 1 180 ? 8.422 -7.758 -2.147 1.00 81.94 180 ALA A N 1
ATOM 1429 C CA . ALA A 1 180 ? 8.226 -9.078 -2.732 1.00 81.94 180 ALA A CA 1
ATOM 1430 C C . ALA A 1 180 ? 9.519 -9.917 -2.745 1.00 81.94 180 ALA A C 1
ATOM 1432 O O . ALA A 1 180 ? 10.605 -9.441 -3.090 1.00 81.94 180 ALA A O 1
ATOM 1433 N N . ILE A 1 181 ? 9.385 -11.207 -2.423 1.00 82.69 181 ILE A N 1
ATOM 1434 C CA . ILE A 1 181 ? 10.470 -12.185 -2.535 1.00 82.69 181 ILE A CA 1
ATOM 1435 C C . ILE A 1 181 ? 10.484 -12.742 -3.957 1.00 82.69 181 ILE A C 1
ATOM 1437 O O . ILE A 1 181 ? 9.525 -13.367 -4.411 1.00 82.69 181 ILE A O 1
ATOM 1441 N N . ARG A 1 182 ? 11.619 -12.608 -4.645 1.00 78.81 182 ARG A N 1
ATOM 1442 C CA . ARG A 1 182 ? 11.838 -13.163 -5.982 1.00 78.81 182 ARG A CA 1
ATOM 1443 C C . ARG A 1 182 ? 12.994 -14.154 -5.964 1.00 78.81 182 ARG A C 1
ATOM 1445 O O . ARG A 1 182 ? 14.141 -13.786 -5.729 1.00 78.81 182 ARG A O 1
ATOM 1452 N N . ARG A 1 183 ? 12.710 -15.429 -6.268 1.00 79.62 183 ARG A N 1
ATOM 1453 C CA . ARG A 1 183 ? 13.717 -16.517 -6.317 1.00 79.62 183 ARG A CA 1
ATOM 1454 C C . ARG A 1 183 ? 14.580 -16.581 -5.042 1.00 79.62 183 ARG A C 1
ATOM 1456 O O . ARG A 1 183 ? 15.805 -16.638 -5.124 1.00 79.62 183 ARG A O 1
ATOM 1463 N N . ASN A 1 184 ? 13.929 -16.550 -3.879 1.00 79.62 184 ASN A N 1
ATOM 1464 C CA . ASN A 1 184 ? 14.554 -16.579 -2.548 1.00 79.62 184 ASN A CA 1
ATOM 1465 C C . ASN A 1 184 ? 15.448 -15.366 -2.227 1.00 79.62 184 ASN A C 1
ATOM 1467 O O . ASN A 1 184 ? 16.337 -15.464 -1.382 1.00 79.62 184 ASN A O 1
ATOM 1471 N N . LYS A 1 185 ? 15.247 -14.230 -2.906 1.00 81.62 185 LYS A N 1
ATOM 1472 C CA . LYS A 1 185 ? 15.950 -12.971 -2.636 1.00 81.62 185 LYS A CA 1
ATOM 1473 C C . LYS A 1 185 ? 14.990 -11.785 -2.668 1.00 81.62 185 LYS A C 1
ATOM 1475 O O . LYS A 1 185 ? 14.017 -11.791 -3.415 1.00 81.62 185 LYS A O 1
ATOM 1480 N N . CYS A 1 186 ? 15.304 -10.767 -1.878 1.00 82.12 186 CYS A N 1
ATOM 1481 C CA . CYS A 1 186 ? 14.653 -9.460 -1.926 1.00 82.12 186 CYS A CA 1
ATOM 1482 C C . CYS A 1 186 ? 15.293 -8.604 -3.017 1.00 82.12 186 CYS A C 1
ATOM 1484 O O . CYS A 1 186 ? 16.473 -8.795 -3.319 1.00 82.12 186 CYS A O 1
ATOM 1486 N N . TYR A 1 187 ? 14.557 -7.628 -3.550 1.00 82.56 187 TYR A N 1
ATOM 1487 C CA . TYR A 1 187 ? 15.189 -6.549 -4.308 1.00 82.56 187 TYR A CA 1
ATOM 1488 C C . TYR A 1 187 ? 16.063 -5.688 -3.382 1.00 82.56 187 TYR A C 1
ATOM 1490 O O . TYR A 1 187 ? 17.273 -5.635 -3.570 1.00 82.56 187 TYR A O 1
ATOM 1498 N N . ARG A 1 188 ? 15.458 -5.100 -2.340 1.00 86.69 188 ARG A N 1
ATOM 1499 C CA . ARG A 1 188 ? 16.155 -4.314 -1.301 1.00 86.69 188 ARG A CA 1
ATOM 1500 C C . ARG A 1 188 ? 15.716 -4.675 0.119 1.00 86.69 188 ARG A C 1
ATOM 1502 O O . ARG A 1 188 ? 16.531 -4.875 1.023 1.00 86.69 188 ARG A O 1
ATOM 1509 N N . MET A 1 189 ? 14.413 -4.870 0.290 1.00 91.25 189 MET A N 1
ATOM 1510 C CA . MET A 1 189 ? 13.773 -5.209 1.556 1.00 91.25 189 MET A CA 1
ATOM 1511 C C . MET A 1 189 ? 12.773 -6.355 1.348 1.00 91.25 189 MET A C 1
ATOM 1513 O O . MET A 1 189 ? 12.197 -6.486 0.274 1.00 91.25 189 MET A O 1
ATOM 1517 N N . CYS A 1 190 ? 12.576 -7.191 2.366 1.00 92.25 190 CYS A N 1
ATOM 1518 C CA . CYS A 1 190 ? 11.465 -8.146 2.442 1.00 92.25 190 CYS A CA 1
ATOM 1519 C C . CYS A 1 190 ? 10.796 -8.008 3.805 1.00 92.25 190 CYS A C 1
ATOM 1521 O O . CYS A 1 190 ? 11.430 -7.527 4.744 1.00 92.25 190 CYS A O 1
ATOM 1523 N N . LEU A 1 191 ? 9.552 -8.469 3.923 1.00 93.88 191 LEU A N 1
ATOM 1524 C CA . LEU A 1 191 ? 8.888 -8.628 5.222 1.00 93.88 191 LEU A CA 1
ATOM 1525 C C . LEU A 1 191 ? 9.137 -10.011 5.828 1.00 93.88 191 LEU A C 1
ATOM 1527 O O . LEU A 1 191 ? 9.226 -10.133 7.042 1.00 93.88 191 LEU A O 1
ATOM 1531 N N . THR A 1 192 ? 9.320 -11.029 4.988 1.00 93.56 192 THR A N 1
ATOM 1532 C CA . THR A 1 192 ? 9.589 -12.404 5.411 1.00 93.56 192 THR A CA 1
ATOM 1533 C C . THR A 1 192 ? 10.827 -12.986 4.731 1.00 93.56 192 THR A C 1
ATOM 1535 O O . THR A 1 192 ? 11.352 -12.434 3.757 1.00 93.56 192 THR A O 1
ATOM 1538 N N . ASP A 1 193 ? 11.329 -14.092 5.271 1.00 91.69 193 ASP A N 1
ATOM 1539 C CA . ASP A 1 193 ? 12.317 -14.941 4.611 1.00 91.69 193 ASP A CA 1
ATOM 1540 C C . ASP A 1 193 ? 11.642 -15.909 3.600 1.00 91.69 193 ASP A C 1
ATOM 1542 O O . ASP A 1 193 ? 10.411 -15.938 3.487 1.00 91.69 193 ASP A O 1
ATOM 1546 N N . PRO A 1 194 ? 12.409 -16.700 2.821 1.00 90.62 194 PRO A N 1
ATOM 1547 C CA . PRO A 1 194 ? 11.840 -17.645 1.853 1.00 90.62 194 PRO A CA 1
ATOM 1548 C C . PRO A 1 194 ? 10.956 -18.750 2.453 1.00 90.62 194 PRO A C 1
ATOM 1550 O O . PRO A 1 194 ? 10.156 -19.331 1.722 1.00 90.62 194 PRO A O 1
ATOM 1553 N N . ASP A 1 195 ? 11.093 -19.029 3.750 1.00 91.31 195 ASP A N 1
ATOM 1554 C CA . ASP A 1 195 ? 10.288 -20.005 4.489 1.00 91.31 195 ASP A CA 1
ATOM 1555 C C . ASP A 1 195 ? 9.055 -19.351 5.145 1.00 91.31 195 ASP A C 1
ATOM 1557 O O . ASP A 1 195 ? 8.305 -20.011 5.865 1.00 91.31 195 ASP A O 1
ATOM 1561 N N . LEU A 1 196 ? 8.809 -18.068 4.846 1.00 90.00 196 LEU A N 1
ATOM 1562 C CA . LEU A 1 196 ? 7.726 -17.236 5.372 1.00 90.00 196 LEU A CA 1
ATOM 1563 C C . LEU A 1 196 ? 7.837 -16.934 6.874 1.00 90.00 196 LEU A C 1
ATOM 1565 O O . LEU A 1 196 ? 6.840 -16.559 7.495 1.00 90.00 196 LEU A O 1
ATOM 1569 N N . ASN A 1 197 ? 9.032 -17.035 7.461 1.00 93.94 197 ASN A N 1
ATOM 1570 C CA . ASN A 1 197 ? 9.264 -16.506 8.803 1.00 93.94 197 ASN A CA 1
ATOM 1571 C C . ASN A 1 197 ? 9.392 -14.983 8.743 1.00 93.94 197 ASN A C 1
ATOM 1573 O O . ASN A 1 197 ? 9.967 -14.431 7.800 1.00 93.94 197 ASN A O 1
ATOM 1577 N N . ASN A 1 198 ? 8.878 -14.302 9.766 1.00 96.00 198 ASN A N 1
ATOM 1578 C CA . ASN A 1 198 ? 8.930 -12.848 9.828 1.00 96.00 198 ASN A CA 1
ATOM 1579 C C . ASN A 1 198 ? 10.371 -12.346 9.962 1.00 96.00 198 ASN A C 1
ATOM 1581 O O . ASN A 1 198 ? 11.162 -12.873 10.747 1.00 96.00 198 ASN A O 1
ATOM 1585 N N . LEU A 1 199 ? 10.702 -11.303 9.205 1.00 95.94 199 LEU A N 1
ATOM 1586 C CA . LEU A 1 199 ? 11.906 -10.502 9.409 1.00 95.94 199 LEU A CA 1
ATOM 1587 C C . LEU A 1 199 ? 11.575 -9.310 10.323 1.00 95.94 199 LEU A C 1
ATOM 1589 O O . LEU A 1 199 ? 10.403 -8.957 10.454 1.00 95.94 199 LEU A O 1
ATOM 1593 N N . PRO A 1 200 ? 12.580 -8.607 10.883 1.00 97.88 200 PRO A N 1
ATOM 1594 C CA . PRO A 1 200 ? 12.338 -7.432 11.728 1.00 97.88 200 PRO A CA 1
ATOM 1595 C C . PRO A 1 200 ? 11.443 -6.356 11.085 1.00 97.88 200 PRO A C 1
ATOM 1597 O O . PRO A 1 200 ? 10.668 -5.684 11.759 1.00 97.88 200 PRO A O 1
ATOM 1600 N N . THR A 1 201 ? 11.529 -6.193 9.765 1.00 95.25 201 THR A N 1
ATOM 1601 C CA . THR A 1 201 ? 10.667 -5.313 8.960 1.00 95.25 201 THR A CA 1
ATOM 1602 C C . THR A 1 201 ? 9.219 -5.804 8.893 1.00 95.25 201 THR A C 1
ATOM 1604 O O . THR A 1 201 ? 8.303 -4.988 8.950 1.00 95.25 201 THR A O 1
ATOM 1607 N N . GLY A 1 202 ? 8.996 -7.118 8.815 1.00 95.75 202 GLY A N 1
ATOM 1608 C CA . GLY A 1 202 ? 7.669 -7.724 8.927 1.00 95.75 202 GLY A CA 1
ATOM 1609 C C . GLY A 1 202 ? 7.068 -7.548 10.322 1.00 95.75 202 GLY A C 1
ATOM 1610 O O . GLY A 1 202 ? 5.925 -7.112 10.438 1.00 95.75 202 GLY A O 1
ATOM 1611 N N . ASP A 1 203 ? 7.871 -7.727 11.378 1.00 97.88 203 ASP A N 1
ATOM 1612 C CA . ASP A 1 203 ? 7.432 -7.500 12.764 1.00 97.88 203 ASP A CA 1
ATOM 1613 C C . ASP A 1 203 ? 6.977 -6.048 12.994 1.00 97.88 203 ASP A C 1
ATOM 1615 O O . ASP A 1 203 ? 6.017 -5.792 13.726 1.00 97.88 203 ASP A O 1
ATOM 1619 N N . VAL A 1 204 ? 7.646 -5.080 12.355 1.00 96.69 204 VAL A N 1
ATOM 1620 C CA . VAL A 1 204 ? 7.235 -3.668 12.371 1.00 96.69 204 VAL A CA 1
ATOM 1621 C C . VAL A 1 204 ? 5.869 -3.480 11.722 1.00 96.69 204 VAL A C 1
ATOM 1623 O O . VAL A 1 204 ? 5.015 -2.820 12.315 1.00 96.69 204 VAL A O 1
ATOM 1626 N N . VAL A 1 205 ? 5.646 -4.054 10.537 1.00 93.19 205 VAL A N 1
ATOM 1627 C CA . VAL A 1 205 ? 4.363 -3.938 9.830 1.00 93.19 205 VAL A CA 1
ATOM 1628 C C . VAL A 1 205 ? 3.238 -4.566 10.654 1.00 93.19 205 VAL A C 1
ATOM 1630 O O . VAL A 1 205 ? 2.223 -3.910 10.880 1.00 93.19 205 VAL A O 1
ATOM 1633 N N . ASP A 1 206 ? 3.437 -5.771 11.189 1.00 93.50 206 ASP A N 1
ATOM 1634 C CA . ASP A 1 206 ? 2.443 -6.451 12.029 1.00 93.50 206 ASP A CA 1
ATOM 1635 C C . ASP A 1 206 ? 2.111 -5.648 13.292 1.00 93.50 206 ASP A C 1
ATOM 1637 O O . ASP A 1 206 ? 0.942 -5.501 13.670 1.00 93.50 206 ASP A O 1
ATOM 1641 N N . LYS A 1 207 ? 3.138 -5.081 13.937 1.00 95.88 207 LYS A N 1
ATOM 1642 C CA . LYS A 1 207 ? 2.974 -4.199 15.096 1.00 95.88 207 LYS A CA 1
ATOM 1643 C C . LYS A 1 207 ? 2.134 -2.971 14.744 1.00 95.88 207 LYS A C 1
ATOM 1645 O O . LYS A 1 207 ? 1.203 -2.661 15.485 1.00 95.88 207 LYS A O 1
ATOM 1650 N N . LEU A 1 208 ? 2.450 -2.283 13.647 1.00 92.75 208 LEU A N 1
ATOM 1651 C CA . LEU A 1 208 ? 1.750 -1.062 13.240 1.00 92.75 208 LEU A CA 1
ATOM 1652 C C . LEU A 1 208 ? 0.315 -1.341 12.797 1.00 92.75 208 LEU A C 1
ATOM 1654 O O . LEU A 1 208 ? -0.578 -0.599 13.182 1.00 92.75 208 LEU A O 1
ATOM 1658 N N . LEU A 1 209 ? 0.058 -2.434 12.074 1.00 88.25 209 LEU A N 1
ATOM 1659 C CA . LEU A 1 209 ? -1.306 -2.838 11.711 1.00 88.25 209 LEU A CA 1
ATOM 1660 C C . LEU A 1 209 ? -2.164 -3.124 12.946 1.00 88.25 209 LEU A C 1
ATOM 1662 O O . LEU A 1 209 ? -3.346 -2.788 12.972 1.00 88.25 209 LEU A O 1
ATOM 1666 N N . LYS A 1 210 ? -1.569 -3.719 13.985 1.00 90.31 210 LYS A N 1
ATOM 1667 C CA . LYS A 1 210 ? -2.243 -3.937 15.267 1.00 90.31 210 LYS A CA 1
ATOM 1668 C C . LYS A 1 210 ? -2.465 -2.635 16.042 1.00 90.31 210 LYS A C 1
ATOM 1670 O O . LYS A 1 210 ? -3.469 -2.512 16.736 1.00 90.31 210 LYS A O 1
ATOM 1675 N N . GLU A 1 211 ? -1.520 -1.702 15.970 1.00 92.62 211 GLU A N 1
ATOM 1676 C CA . GLU A 1 211 ? -1.615 -0.383 16.605 1.00 92.62 211 GLU A CA 1
ATOM 1677 C C . GLU A 1 211 ? -2.665 0.505 15.921 1.00 92.62 211 GLU A C 1
ATOM 1679 O O . GLU A 1 211 ? -3.437 1.184 16.596 1.00 92.62 211 GLU A O 1
ATOM 1684 N N . TRP A 1 212 ? -2.735 0.467 14.591 1.00 90.31 212 TRP A N 1
ATOM 1685 C CA . TRP A 1 212 ? -3.664 1.234 13.759 1.00 90.31 212 TRP A CA 1
ATOM 1686 C C . TRP A 1 212 ? -4.993 0.512 13.544 1.00 90.31 212 TRP A C 1
ATOM 1688 O O . TRP A 1 212 ? -5.594 0.550 12.469 1.00 90.31 212 TRP A O 1
ATOM 1698 N N . ASP A 1 213 ? -5.473 -0.134 14.602 1.00 87.50 213 ASP A N 1
ATOM 1699 C CA . ASP A 1 213 ? -6.807 -0.700 14.664 1.00 87.50 213 ASP A CA 1
ATOM 1700 C C . ASP A 1 213 ? -7.562 -0.110 15.854 1.00 87.50 213 ASP A C 1
ATOM 1702 O O . ASP A 1 213 ? -7.056 -0.012 16.969 1.00 87.50 213 ASP A O 1
ATOM 1706 N N . THR A 1 214 ? -8.817 0.263 15.619 1.00 91.19 214 THR A N 1
ATOM 1707 C CA . THR A 1 214 ? -9.700 0.761 16.685 1.00 91.19 214 THR A CA 1
ATOM 1708 C C . THR A 1 214 ? -10.115 -0.368 17.619 1.00 91.19 214 THR A C 1
ATOM 1710 O O . THR A 1 214 ? -10.429 -0.133 18.786 1.00 91.19 214 THR A O 1
ATOM 1713 N N . GLY A 1 215 ? -10.103 -1.607 17.118 1.00 90.31 215 GLY A N 1
ATOM 1714 C CA . GLY A 1 215 ? -10.509 -2.776 17.881 1.00 90.31 215 GLY A CA 1
ATOM 1715 C C . GLY A 1 215 ? -11.959 -2.676 18.363 1.00 90.31 215 GLY A C 1
ATOM 1716 O O . GLY A 1 215 ? -12.821 -2.085 17.713 1.00 90.31 215 GLY A O 1
ATOM 1717 N N . VAL A 1 216 ? -12.240 -3.289 19.514 1.00 93.38 216 VAL A N 1
ATOM 1718 C CA . VAL A 1 216 ? -13.569 -3.258 20.137 1.00 93.38 216 VAL A CA 1
ATOM 1719 C C . VAL A 1 216 ? -13.590 -2.207 21.238 1.00 93.38 216 VAL A C 1
ATOM 1721 O O . VAL A 1 216 ? -12.986 -2.392 22.294 1.00 93.38 216 VAL A O 1
ATOM 1724 N N . VAL A 1 217 ? -14.357 -1.143 21.016 1.00 94.88 217 VAL A N 1
ATOM 1725 C CA . VAL A 1 217 ? -14.609 -0.100 22.013 1.00 94.88 217 VAL A CA 1
ATOM 1726 C C . VAL A 1 217 ? -15.921 -0.398 22.738 1.00 94.88 217 VAL A C 1
ATOM 1728 O O . VAL A 1 217 ? -16.932 -0.722 22.116 1.00 94.88 217 VAL A O 1
ATOM 1731 N N . LYS A 1 218 ? -15.908 -0.309 24.071 1.00 95.56 218 LYS A N 1
ATOM 1732 C CA . LYS A 1 218 ? -17.093 -0.470 24.924 1.00 95.56 218 LYS A CA 1
ATOM 1733 C C . LYS A 1 218 ? -17.284 0.782 25.768 1.00 95.56 218 LYS A C 1
ATOM 1735 O O . LYS A 1 218 ? -16.311 1.343 26.265 1.00 95.56 218 LYS A O 1
ATOM 1740 N N . GLY A 1 219 ? -18.533 1.163 25.996 1.00 94.94 219 GLY A N 1
ATOM 1741 C CA . GLY A 1 219 ? -18.862 2.284 26.862 1.00 94.94 219 GLY A CA 1
ATOM 1742 C C . GLY A 1 219 ? -20.335 2.335 27.234 1.00 94.94 219 GLY A C 1
ATOM 1743 O O . GLY A 1 219 ? -21.121 1.480 26.826 1.00 94.94 219 GLY A O 1
ATOM 1744 N N . GLN A 1 220 ? -20.681 3.328 28.046 1.00 96.00 220 GLN A N 1
ATOM 1745 C CA . GLN A 1 220 ? -22.051 3.645 28.432 1.00 96.00 220 GLN A CA 1
ATOM 1746 C C . GLN A 1 220 ? -22.399 5.028 27.897 1.00 96.00 220 GLN A C 1
ATOM 1748 O O . GLN A 1 220 ? -21.551 5.920 27.893 1.00 96.00 220 GLN A O 1
ATOM 1753 N N . THR A 1 221 ? -23.633 5.185 27.433 1.00 94.50 221 THR A N 1
ATOM 1754 C CA . THR A 1 221 ? -24.150 6.486 27.021 1.00 94.50 221 THR A CA 1
ATOM 1755 C C . THR A 1 221 ? -24.330 7.403 28.227 1.00 94.50 221 THR A C 1
ATOM 1757 O O . THR A 1 221 ? -24.568 6.928 29.339 1.00 94.50 221 THR A O 1
ATOM 1760 N N . ASP A 1 222 ? -24.269 8.709 27.997 1.00 95.19 222 ASP A N 1
ATOM 1761 C CA . ASP A 1 222 ? -24.640 9.719 28.986 1.00 95.19 222 ASP A CA 1
ATOM 1762 C C . ASP A 1 222 ? -26.166 9.785 29.225 1.00 95.19 222 ASP A C 1
ATOM 1764 O O . ASP A 1 222 ? -26.948 8.989 28.691 1.00 95.19 222 ASP A O 1
ATOM 1768 N N . GLU A 1 223 ? -26.598 10.749 30.041 1.00 94.25 223 GLU A N 1
ATOM 1769 C CA . GLU A 1 223 ? -28.011 10.996 30.369 1.00 94.25 223 GLU A CA 1
ATOM 1770 C C . GLU A 1 223 ? -28.878 11.399 29.164 1.00 94.25 223 GLU A C 1
ATOM 1772 O O . GLU A 1 223 ? -30.106 11.317 29.226 1.00 94.25 223 GLU A O 1
ATOM 1777 N N . HIS A 1 224 ? -28.252 11.780 28.049 1.00 92.12 224 HIS A N 1
ATOM 1778 C CA . HIS A 1 224 ? -28.906 12.105 26.785 1.00 92.12 224 HIS A CA 1
ATOM 1779 C C . HIS A 1 224 ? -28.836 10.957 25.767 1.00 92.12 224 HIS A C 1
ATOM 1781 O O . HIS A 1 224 ? -29.283 11.120 24.631 1.00 92.12 224 HIS A O 1
ATOM 1787 N N . GLY A 1 225 ? -28.300 9.792 26.147 1.00 91.81 225 GLY A N 1
ATOM 1788 C CA . GLY A 1 225 ? -28.148 8.651 25.245 1.00 91.81 225 GLY A CA 1
ATOM 1789 C C . GLY A 1 225 ? -26.984 8.794 24.257 1.00 91.81 225 GLY A C 1
ATOM 1790 O O . GLY A 1 225 ? -26.939 8.055 23.274 1.00 91.81 225 GLY A O 1
ATOM 1791 N N . SER A 1 226 ? -26.046 9.715 24.499 1.00 94.56 226 SER A N 1
ATOM 1792 C CA . SER A 1 226 ? -24.899 9.971 23.621 1.00 94.56 226 SER A CA 1
ATOM 1793 C C . SER A 1 226 ? -23.638 9.248 24.095 1.00 94.56 226 SER A C 1
ATOM 1795 O O . SER A 1 226 ? -23.397 9.090 25.290 1.00 94.56 226 SER A O 1
ATOM 1797 N N . TYR A 1 227 ? -22.816 8.798 23.146 1.00 95.19 227 TYR A N 1
ATOM 1798 C CA . TYR A 1 227 ? -21.508 8.198 23.402 1.00 95.19 227 TYR A CA 1
ATOM 1799 C C . TYR A 1 227 ? -20.527 8.608 22.302 1.00 95.19 227 TYR A C 1
ATOM 1801 O O . TYR A 1 227 ? -20.845 8.489 21.119 1.00 95.19 227 TYR A O 1
ATOM 1809 N N . SER A 1 228 ? -19.335 9.057 22.696 1.00 94.81 228 SER A N 1
ATOM 1810 C CA . SER A 1 228 ? -18.282 9.511 21.783 1.00 94.81 228 SER A CA 1
ATOM 1811 C C . SER A 1 228 ? -17.047 8.625 21.908 1.00 94.81 228 SER A C 1
ATOM 1813 O O . SER A 1 228 ? -16.643 8.266 23.014 1.00 94.81 228 SER A O 1
ATOM 1815 N N . PHE A 1 229 ? -16.419 8.308 20.778 1.00 93.81 229 PHE A N 1
ATOM 1816 C CA . PHE A 1 229 ? -15.155 7.577 20.721 1.00 93.81 229 PHE A CA 1
ATOM 1817 C C . PHE A 1 229 ? -14.292 8.092 19.563 1.00 93.81 229 PHE A C 1
ATOM 1819 O O . PHE A 1 229 ? -14.804 8.710 18.631 1.00 93.81 229 PHE A O 1
ATOM 1826 N N . TYR A 1 230 ? -12.989 7.821 19.626 1.00 92.19 230 TYR A N 1
ATOM 1827 C CA . TYR A 1 230 ? -12.058 8.053 18.523 1.00 92.19 230 TYR A CA 1
ATOM 1828 C C . TYR A 1 230 ? -11.745 6.719 17.847 1.00 92.19 230 TYR A C 1
ATOM 1830 O O . TYR A 1 23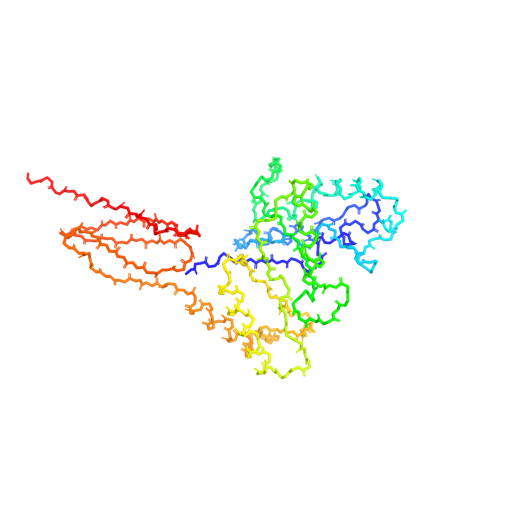0 ? -11.518 5.722 18.534 1.00 92.19 230 TYR A O 1
ATOM 1838 N N . GLY A 1 231 ? -11.731 6.704 16.516 1.00 90.31 231 GLY A N 1
ATOM 1839 C CA . GLY A 1 231 ? -11.449 5.510 15.729 1.00 90.31 231 GLY A CA 1
ATOM 1840 C C . GLY A 1 231 ? -10.743 5.835 14.418 1.00 90.31 231 GLY A C 1
ATOM 1841 O O . GLY A 1 231 ? -10.806 6.956 13.917 1.00 90.31 231 GLY A O 1
ATOM 1842 N N . PHE A 1 232 ? -10.069 4.833 13.872 1.00 90.00 232 PHE A N 1
ATOM 1843 C CA . PHE A 1 232 ? -9.448 4.847 12.552 1.00 90.00 232 PHE A CA 1
ATOM 1844 C C . PHE A 1 232 ? -10.500 4.710 11.444 1.00 90.00 232 PHE A C 1
ATOM 1846 O O . PHE A 1 232 ? -11.612 4.233 11.666 1.00 90.00 232 PHE A O 1
ATOM 1853 N N . LEU A 1 233 ? -10.155 5.122 10.227 1.00 85.75 233 LEU A N 1
ATOM 1854 C CA . LEU A 1 233 ? -11.051 5.008 9.074 1.00 85.75 233 LEU A CA 1
ATOM 1855 C C . LEU A 1 233 ? -11.449 3.546 8.822 1.00 85.75 233 LEU A C 1
ATOM 1857 O O . LEU A 1 233 ? -10.622 2.640 8.939 1.00 85.75 233 LEU A O 1
ATOM 1861 N N . GLY A 1 234 ? -12.706 3.317 8.445 1.00 83.75 234 GLY A N 1
ATOM 1862 C CA . GLY A 1 234 ? -13.190 1.982 8.101 1.00 83.75 234 GLY A CA 1
ATOM 1863 C C . GLY A 1 234 ? -14.654 1.736 8.437 1.00 83.75 234 GLY A C 1
ATOM 1864 O O . GLY A 1 234 ? -15.386 2.631 8.852 1.00 83.75 234 GLY A O 1
ATOM 1865 N N . GLU A 1 235 ? -15.070 0.490 8.247 1.00 86.44 235 GLU A N 1
ATOM 1866 C CA . GLU A 1 235 ? -16.421 0.024 8.545 1.00 86.44 235 GLU A CA 1
ATOM 1867 C C . GLU A 1 235 ? -16.532 -0.455 9.993 1.00 86.44 235 GLU A C 1
ATOM 1869 O O . GLU A 1 235 ? -15.693 -1.218 10.483 1.00 86.44 235 GLU A O 1
ATOM 1874 N N . TYR A 1 236 ? -17.608 -0.045 10.659 1.00 90.75 236 TYR A N 1
ATOM 1875 C CA . TYR A 1 236 ? -17.895 -0.367 12.049 1.00 90.75 236 TYR A CA 1
ATOM 1876 C C . TYR A 1 236 ? -19.227 -1.084 12.167 1.00 90.75 236 TYR A C 1
ATOM 1878 O O . TYR A 1 236 ? -20.226 -0.676 11.576 1.00 90.75 236 TYR A O 1
ATOM 1886 N N . LYS A 1 237 ? -19.256 -2.114 13.015 1.00 94.00 237 LYS A N 1
ATOM 1887 C CA . LYS A 1 237 ? -20.490 -2.667 13.568 1.00 94.00 237 LYS A CA 1
ATOM 1888 C C . LYS A 1 237 ? -20.671 -2.115 14.977 1.00 94.00 237 LYS A C 1
ATOM 1890 O O . LYS A 1 237 ? -19.765 -2.216 15.801 1.00 94.00 237 LYS A O 1
ATOM 1895 N N . VAL A 1 238 ? -21.849 -1.577 15.259 1.00 94.62 238 VAL A N 1
ATOM 1896 C CA . VAL A 1 238 ? -22.241 -1.106 16.587 1.00 94.62 238 VAL A CA 1
ATOM 1897 C C . VAL A 1 238 ? -23.372 -1.969 17.124 1.00 94.62 238 VAL A C 1
ATOM 1899 O O . VAL A 1 238 ? -24.320 -2.284 16.409 1.00 94.62 238 VAL A O 1
ATOM 1902 N N . THR A 1 239 ? -23.264 -2.334 18.397 1.00 94.75 239 THR A N 1
ATOM 1903 C CA . THR A 1 239 ? -24.303 -3.040 19.145 1.00 94.75 239 THR A CA 1
ATOM 1904 C C . THR A 1 239 ? -24.664 -2.189 20.354 1.00 94.75 239 THR A C 1
ATOM 1906 O O . THR A 1 239 ? -23.807 -1.906 21.191 1.00 94.75 239 THR A O 1
ATOM 1909 N N . ALA A 1 240 ? -25.925 -1.777 20.447 1.00 94.19 240 ALA A N 1
ATOM 1910 C CA . ALA A 1 240 ? -26.448 -0.980 21.550 1.00 94.19 240 ALA A CA 1
ATOM 1911 C C . ALA A 1 240 ? -27.498 -1.774 22.329 1.00 94.19 240 ALA A C 1
ATOM 1913 O O . ALA A 1 240 ? -28.298 -2.504 21.741 1.00 94.19 240 ALA A O 1
ATOM 1914 N N . SER A 1 241 ? -27.519 -1.615 23.654 1.00 92.31 241 SER A N 1
ATOM 1915 C CA . SER A 1 241 ? -28.475 -2.303 24.521 1.00 92.31 241 SER A CA 1
ATOM 1916 C C . SER A 1 241 ? -29.092 -1.379 25.564 1.00 92.31 241 SER A C 1
ATOM 1918 O O . SER A 1 241 ? -28.365 -0.673 26.260 1.00 92.31 241 SER A O 1
ATOM 1920 N N . TYR A 1 242 ? -30.414 -1.440 25.729 1.00 90.25 242 TYR A N 1
ATOM 1921 C CA . TYR A 1 242 ? -31.158 -0.701 26.755 1.00 90.25 242 TYR A CA 1
ATOM 1922 C C . TYR A 1 242 ? -32.401 -1.488 27.180 1.00 90.25 242 TYR A C 1
ATOM 1924 O O . TYR A 1 242 ? -33.105 -2.040 26.334 1.00 90.25 242 TYR A O 1
ATOM 1932 N N . GLY A 1 243 ? -32.674 -1.562 28.487 1.00 87.81 243 GLY A N 1
ATOM 1933 C CA . GLY A 1 243 ? -33.878 -2.226 29.010 1.00 87.81 243 GLY A CA 1
ATOM 1934 C C . GLY A 1 243 ? -34.036 -3.691 28.574 1.00 87.81 243 GLY A C 1
ATOM 1935 O O . GLY A 1 243 ? -35.148 -4.130 28.298 1.00 87.81 243 GLY A O 1
ATOM 1936 N N . GLY A 1 244 ? -32.929 -4.432 28.435 1.00 86.25 244 GLY A N 1
ATOM 1937 C CA . GLY A 1 244 ? -32.925 -5.830 27.977 1.00 86.25 244 GLY A CA 1
ATOM 1938 C C . GLY A 1 244 ? -33.092 -6.026 26.463 1.00 86.25 244 GLY A C 1
ATOM 1939 O O . GLY A 1 244 ? -33.056 -7.161 25.996 1.00 86.25 244 GLY A O 1
ATOM 1940 N N . LYS A 1 245 ? -33.241 -4.947 25.685 1.00 88.62 245 LYS A N 1
ATOM 1941 C CA . LYS A 1 245 ? -33.263 -4.987 24.217 1.00 88.62 245 LYS A CA 1
ATOM 1942 C C . LYS A 1 245 ? -31.872 -4.736 23.657 1.00 88.62 245 LYS A C 1
ATOM 1944 O O . LYS A 1 245 ? -31.094 -4.001 24.260 1.00 88.62 245 LYS A O 1
ATOM 1949 N N . VAL A 1 246 ? -31.595 -5.313 22.492 1.00 92.69 246 VAL A N 1
ATOM 1950 C CA . VAL A 1 246 ? -30.331 -5.167 21.764 1.00 92.69 246 VAL A CA 1
ATOM 1951 C C . VAL A 1 246 ? -30.635 -4.800 20.315 1.00 92.69 246 VAL A C 1
ATOM 1953 O O . VAL A 1 246 ? -31.546 -5.374 19.717 1.00 92.69 246 VAL A O 1
ATOM 1956 N N . VAL A 1 247 ? -29.886 -3.848 19.763 1.00 93.00 247 VAL A N 1
ATOM 1957 C CA . VAL A 1 247 ? -29.936 -3.455 18.351 1.00 93.00 247 VAL A CA 1
ATOM 1958 C C . VAL A 1 247 ? -28.523 -3.437 17.793 1.00 93.00 247 VAL A C 1
ATOM 1960 O O . VAL A 1 247 ? -27.616 -2.881 18.410 1.00 93.00 247 VAL A O 1
ATOM 1963 N N . ASP A 1 248 ? -28.376 -4.010 16.605 1.00 94.38 248 ASP A N 1
ATOM 1964 C CA . ASP A 1 248 ? -27.161 -3.946 15.806 1.00 94.38 248 ASP A CA 1
ATOM 1965 C C . ASP A 1 248 ? -27.352 -2.953 14.655 1.00 94.38 248 ASP A C 1
ATOM 1967 O O . ASP A 1 248 ? -28.407 -2.925 14.018 1.00 94.38 248 ASP A O 1
ATOM 1971 N N . ALA A 1 249 ? -26.312 -2.188 14.341 1.00 93.12 249 ALA A N 1
ATOM 1972 C CA . ALA A 1 249 ? -26.217 -1.440 13.094 1.00 93.12 249 ALA A CA 1
ATOM 1973 C C . ALA A 1 249 ? -24.771 -1.392 12.596 1.00 93.12 249 ALA A C 1
ATOM 1975 O O . ALA A 1 249 ? -23.848 -1.864 13.262 1.00 93.12 249 ALA A O 1
ATOM 1976 N N . ALA A 1 250 ? -24.580 -0.807 11.419 1.00 92.75 250 ALA A N 1
ATOM 1977 C CA . ALA A 1 250 ? -23.266 -0.559 10.858 1.00 92.75 250 ALA A CA 1
ATOM 1978 C C . ALA A 1 250 ? -23.170 0.866 10.310 1.00 92.75 250 ALA A C 1
ATOM 1980 O O . ALA A 1 250 ? -24.172 1.436 9.871 1.00 92.75 250 ALA A O 1
ATOM 1981 N N . PHE A 1 251 ? -21.966 1.426 10.343 1.00 91.19 251 PHE A N 1
ATOM 1982 C CA . PHE A 1 251 ? -21.646 2.713 9.736 1.00 91.19 251 PHE A CA 1
ATOM 1983 C C . PHE A 1 251 ? -20.190 2.733 9.268 1.00 91.19 251 PHE A C 1
ATOM 1985 O O . PHE A 1 251 ? -19.345 2.016 9.801 1.00 91.19 251 PHE A O 1
ATOM 1992 N N . SER A 1 252 ? -19.896 3.610 8.313 1.00 88.12 252 SER A N 1
ATOM 1993 C CA . SER A 1 252 ? -18.541 3.855 7.829 1.00 88.12 252 SER A CA 1
ATOM 1994 C C . SER A 1 252 ? -17.963 5.125 8.449 1.00 88.12 252 SER A C 1
ATOM 1996 O O . SER A 1 252 ? -18.647 6.151 8.538 1.00 88.12 252 SER A O 1
ATOM 1998 N N . LEU A 1 253 ? -16.698 5.092 8.861 1.00 87.31 253 LEU A N 1
ATOM 1999 C CA . LEU A 1 253 ? -15.921 6.272 9.228 1.00 87.31 253 LEU A CA 1
ATOM 2000 C C . LEU A 1 253 ? -14.983 6.626 8.071 1.00 87.31 253 LEU A C 1
ATOM 2002 O O . LEU A 1 253 ? -14.112 5.845 7.693 1.00 87.31 253 LEU A O 1
ATOM 2006 N N . SER A 1 254 ? -15.186 7.813 7.510 1.00 83.69 254 SER A N 1
ATOM 2007 C CA . SER A 1 254 ? -14.467 8.360 6.358 1.00 83.69 254 SER A CA 1
ATOM 2008 C C . SER A 1 254 ? -13.769 9.660 6.755 1.00 83.69 254 SER A C 1
ATOM 2010 O O . SER A 1 254 ? -14.170 10.279 7.740 1.00 83.69 254 SER A O 1
ATOM 2012 N N . ARG A 1 255 ? -12.756 10.095 5.989 1.00 79.38 255 ARG A N 1
ATOM 2013 C CA . ARG A 1 255 ? -12.082 11.382 6.237 1.00 79.38 255 ARG A CA 1
ATOM 2014 C C . ARG A 1 255 ? -13.100 12.525 6.235 1.00 79.38 255 ARG A C 1
ATOM 2016 O O . ARG A 1 255 ? -13.954 12.589 5.350 1.00 79.38 255 ARG A O 1
ATOM 2023 N N . SER A 1 256 ? -13.016 13.387 7.240 1.00 80.06 256 SER A N 1
ATOM 2024 C CA . SER A 1 256 ? -13.825 14.593 7.397 1.00 80.06 256 SER A CA 1
ATOM 2025 C C . SER A 1 256 ? -13.150 15.514 8.412 1.00 80.06 256 SER A C 1
ATOM 2027 O O . SER A 1 256 ? -12.516 15.025 9.346 1.00 80.06 256 SER A O 1
ATOM 2029 N N . ASP A 1 257 ? -13.318 16.824 8.239 1.00 81.88 257 ASP A N 1
ATOM 2030 C CA . ASP A 1 257 ? -12.892 17.833 9.217 1.00 81.88 257 ASP A CA 1
ATOM 2031 C C . ASP A 1 257 ? -13.869 17.944 10.405 1.00 81.88 257 ASP A C 1
ATOM 2033 O O . ASP A 1 257 ? -13.611 18.664 11.369 1.00 81.88 257 ASP A O 1
ATOM 2037 N N . GLU A 1 258 ? -14.997 17.228 10.346 1.00 87.94 258 GLU A N 1
ATOM 2038 C CA . GLU A 1 258 ? -16.058 17.263 11.345 1.00 87.94 258 GLU A CA 1
ATOM 2039 C C . GLU A 1 258 ? -16.259 15.906 12.029 1.00 87.94 258 GLU A C 1
ATOM 2041 O O . GLU A 1 258 ? -16.007 14.831 11.476 1.00 87.94 258 GLU A O 1
ATOM 2046 N N . THR A 1 259 ? -16.790 15.953 13.252 1.00 88.62 259 THR A N 1
ATOM 2047 C CA . THR A 1 259 ? -17.240 14.757 13.965 1.00 88.62 259 THR A CA 1
ATOM 2048 C C . THR A 1 259 ? -18.421 14.126 13.233 1.00 88.62 259 THR A C 1
ATOM 2050 O O . THR A 1 259 ? -19.449 14.762 13.003 1.00 88.62 259 THR A O 1
ATOM 2053 N N . LYS A 1 260 ? -18.316 12.833 12.917 1.00 89.94 260 LYS A N 1
ATOM 2054 C CA . LYS A 1 260 ? -19.414 12.089 12.295 1.00 89.94 260 LYS A CA 1
ATOM 2055 C C . LYS A 1 260 ? -20.422 11.642 13.352 1.00 89.94 260 LYS A C 1
ATOM 2057 O O . LYS A 1 260 ? -20.082 10.907 14.275 1.00 89.94 260 LYS A O 1
ATOM 2062 N N . HIS A 1 261 ? -21.676 12.055 13.188 1.00 91.81 261 HIS A N 1
ATOM 2063 C CA . HIS A 1 261 ? -22.773 11.667 14.072 1.00 91.81 261 HIS A CA 1
ATOM 2064 C C . HIS A 1 261 ? -23.574 10.504 13.480 1.00 91.81 261 HIS A C 1
ATOM 2066 O O . HIS A 1 261 ? -23.920 10.507 12.299 1.00 91.81 261 HIS A O 1
ATOM 2072 N N . PHE A 1 262 ? -23.898 9.519 14.317 1.00 90.50 262 PHE A N 1
ATOM 2073 C CA . PHE A 1 262 ? -24.722 8.370 13.956 1.00 90.50 262 PHE A CA 1
ATOM 2074 C C . PHE A 1 262 ? -25.790 8.149 15.029 1.00 90.50 262 PHE A C 1
ATOM 2076 O O . PHE A 1 262 ? -25.491 8.189 16.221 1.00 90.50 262 PHE A O 1
ATOM 2083 N N . SER A 1 263 ? -27.036 7.924 14.614 1.00 91.38 263 SER A N 1
ATOM 2084 C CA . SER A 1 263 ? -28.167 7.749 15.528 1.00 91.38 263 SER A CA 1
ATOM 2085 C C . SER A 1 263 ? -28.754 6.349 15.408 1.00 91.38 263 SER A C 1
ATOM 2087 O O . SER A 1 263 ? -29.070 5.881 14.317 1.00 91.38 263 SER A O 1
ATOM 2089 N N . LEU A 1 264 ? -28.948 5.707 16.557 1.00 90.31 264 LEU A N 1
ATOM 2090 C CA . LEU A 1 264 ? -29.574 4.397 16.693 1.00 90.31 264 LEU A CA 1
ATOM 2091 C C . LEU A 1 264 ? -30.924 4.558 17.378 1.00 90.31 264 LEU A C 1
ATOM 2093 O O . LEU A 1 264 ? -31.004 5.134 18.460 1.00 90.31 264 LEU A O 1
ATOM 2097 N N . GLN A 1 265 ? -31.980 4.014 16.780 1.00 87.75 265 GLN A N 1
ATOM 2098 C CA . GLN A 1 265 ? -33.281 3.940 17.438 1.00 87.75 265 GLN A CA 1
ATOM 2099 C C . GLN A 1 265 ? -33.451 2.573 18.092 1.00 87.75 265 GLN A C 1
ATOM 2101 O O . GLN A 1 265 ? -33.414 1.539 17.424 1.00 87.75 265 GLN A O 1
ATOM 2106 N N . LEU A 1 266 ? -33.656 2.571 19.408 1.00 83.88 266 LEU A N 1
ATOM 2107 C CA . LEU A 1 266 ? -34.004 1.365 20.146 1.00 83.88 266 LEU A CA 1
ATOM 2108 C C . LEU A 1 266 ? -35.529 1.195 20.134 1.00 83.88 266 LEU A C 1
ATOM 2110 O O . LEU A 1 266 ? -36.249 2.166 20.377 1.00 83.88 266 LEU A O 1
ATOM 2114 N N . PRO A 1 267 ? -36.052 -0.014 19.867 1.00 77.06 267 PRO A N 1
ATOM 2115 C CA . PRO A 1 267 ? -37.489 -0.230 19.831 1.00 77.06 267 PRO A CA 1
ATOM 2116 C C . PRO A 1 267 ? -38.104 0.092 21.196 1.00 77.06 267 PRO A C 1
ATOM 2118 O O . PRO A 1 267 ? -37.730 -0.498 22.212 1.00 77.06 267 PRO A O 1
ATOM 2121 N N . VAL A 1 268 ? -39.076 1.001 21.228 1.00 70.50 268 VAL A N 1
ATOM 2122 C CA . VAL A 1 268 ? -39.815 1.357 22.446 1.00 70.50 268 VAL A CA 1
ATOM 2123 C C . VAL A 1 268 ? -40.761 0.208 22.800 1.00 70.50 268 VAL A C 1
ATOM 2125 O O . VAL A 1 268 ? -41.373 -0.405 21.928 1.00 70.50 268 VAL A O 1
ATOM 2128 N N . THR A 1 269 ? -40.837 -0.174 24.073 1.00 60.75 269 THR A N 1
ATOM 2129 C CA . THR A 1 269 ? -41.913 -1.057 24.553 1.00 60.75 269 THR A CA 1
ATOM 2130 C C . THR A 1 269 ? -43.173 -0.210 24.626 1.00 60.75 269 THR A C 1
ATOM 2132 O O . THR A 1 269 ? -43.198 0.752 25.387 1.00 60.75 269 THR A O 1
ATOM 2135 N N . SER A 1 270 ? -44.198 -0.543 23.843 1.00 57.53 270 SER A N 1
ATOM 2136 C CA . SER A 1 270 ? -45.553 -0.071 24.126 1.00 57.53 270 SER A CA 1
ATOM 2137 C C . SER A 1 270 ? -45.916 -0.572 25.525 1.00 57.53 270 SER A C 1
ATOM 2139 O O . SER A 1 270 ? -45.996 -1.782 25.732 1.00 57.53 270 SER A O 1
ATOM 2141 N N . THR A 1 271 ? -45.993 0.345 26.488 1.00 49.03 271 THR A N 1
ATOM 2142 C CA . THR A 1 271 ? -46.532 0.092 27.831 1.00 49.03 271 THR A CA 1
ATOM 2143 C C . THR A 1 271 ? -48.028 -0.132 27.771 1.00 49.03 271 THR A C 1
ATOM 2145 O O . THR A 1 271 ? -48.675 0.636 27.021 1.00 49.03 271 THR A O 1
#